Protein AF-0000000073145853 (afdb_homodimer)

Sequence (338 aa):
MASPAILKTVLFLRVFTLLALAASVVLMGLNNFTEDGIKTRFTDLIAYRYVFATGAVGFLYTLIQIPFAVYNVVKEKRWIRNGFLQEFDFYGDKVMAFLLASGVGVGFGVSFELKRLLGDDLSSKSKKFLDMGNISAGILLVGFVSMALLCIISSNRRSSSSPIKGFFNMASPAILKTVLFLRVFTLLALAASVVLMGLNNFTEDGIKTRFTDLIAYRYVFATGAVGFLYTLIQIPFAVYNVVKEKRWIRNGFLQEFDFYGDKVMAFLLASGVGVGFGVSFELKRLLGDDLSSKSKKFLDMGNISAGILLVGFVSMALLCIISSNRRSSSSPIKGFFN

Radius of gyration: 22.17 Å; Cα contacts (8 Å, |Δi|>4): 435; chains: 2; bounding box: 46×65×45 Å

pLDDT: mean 88.25, std 16.65, range [22.62, 98.88]

InterPro domains:
  IPR006702 Casparian strip membrane protein domain [PF04535] (8-145)

Secondary structure (DSSP, 8-state):
---HHHHHHHHHHHHHHHHHHHHHHHHHHT-EEEETTEEEEGGGSHHHHHHHHHHHHHHHHHHHHHHHHHHHHHHTT-----HHHHHHHHHHHHHHHHHHHHHHHHHHHHHHHHHHHHTTTS-HHHHHHHHHHHHHHHHHHHHHHHHHHHHHHHHHHHHHH-----TT-/---HHHHHHHHHHHHHHHHHHHHHHHHHHT-EEEETTEEEEGGGSHHHHHHHHHHHHHHHHHHHHHHHHHHHHHHTT-----HHHHHHHHHHHHHHHHHHHHHHHHHHHHHHHHHHHHTTTS-HHHHHHHHHHHHHHHHHHHHHHHHHHHHH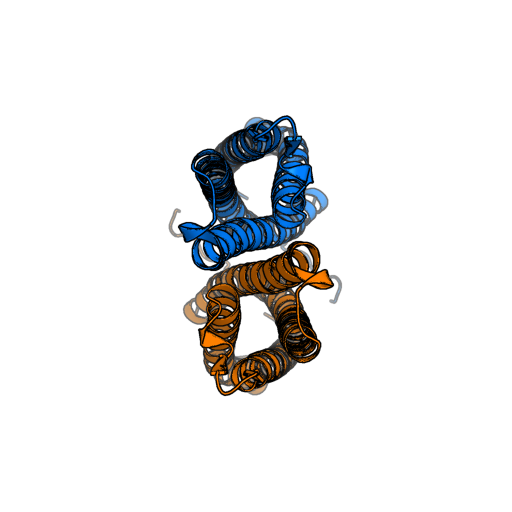HHHHHHHHH-----TT-

Foldseek 3Di:
DDDLVLLVVLLVLLVLLLVLLVVLLVLQQVQWDDDPNDIDHSVVDPLSVLLNVLSVVSNVLSVVCNVVSVVCNVVVPPPPLPVVNLVCLQVVLVVSLVSLVVSLCSQVVVLVVCCVVCVVVDDPSRNVSSVSSNVSSVSSVVSSVSSVVSNVSSVVVSVVRPPPPPPVD/DDDLVLLVVLLVLLVLLLVLLVVLLVLQQPQWDDDPNDIDHSVVDPLSVLLNVLSVVSNVLSVVCNVVSVVCSVVVPPPPLPVVNLVCLQVVLVVSLVSLVVSLCSLVVVLVVCCVVCVVVDDPSRNVSSVSSNVSSVSSVVSSVSSVVSNVSSVVVSVVRPPPPPPVD

Solvent-accessible surface area (backbone atoms only — not comparable to full-atom values): 16639 Å² total; per-residue (Å²): 116,79,50,72,66,54,37,49,48,50,38,53,40,42,54,50,26,33,51,29,15,46,52,17,31,52,50,39,72,67,37,56,50,72,56,99,90,44,75,46,47,37,78,77,35,67,34,48,42,43,30,37,48,34,28,48,51,46,27,53,54,39,59,65,45,44,64,56,34,50,47,44,50,73,49,56,83,59,63,66,77,54,62,61,59,49,50,45,43,38,51,48,32,45,53,45,25,35,45,30,28,14,22,30,24,13,23,45,30,35,40,53,44,49,46,69,78,37,45,89,77,46,51,71,63,56,50,51,48,39,48,50,43,38,52,20,24,50,34,33,41,52,20,24,53,40,33,45,51,49,30,53,51,33,36,52,48,48,26,58,62,56,74,66,74,53,84,85,104,117,80,52,72,66,52,38,47,49,52,38,51,40,42,53,50,24,32,51,29,15,47,50,17,30,51,50,39,72,67,39,55,48,74,55,97,90,44,76,45,46,37,77,78,35,66,35,47,42,43,29,37,48,32,28,48,52,46,27,54,52,38,59,66,44,44,62,55,35,50,48,43,49,73,52,54,86,58,64,65,78,54,62,62,60,48,49,46,44,38,53,47,32,47,53,46,25,35,45,30,28,14,20,29,25,13,23,45,28,35,39,53,42,50,45,68,77,38,43,89,78,47,50,72,63,57,49,50,48,38,49,51,43,39,53,20,23,51,34,33,42,53,18,25,55,39,31,45,51,48,30,52,50,32,38,52,50,47,26,59,63,58,78,66,77,52,85,85,104

Nearest PDB structures (foldseek):
  8d9p-assembly1_A  TM=4.014E-01  e=2.065E-01  synthetic construct
  7aal-assembly1_B  TM=3.496E-01  e=5.200E+00  Homo sapiens
  2pfd-assembly1_A  TM=2.907E-01  e=1.926E+00  Rattus norvegicus
  7aal-assembly1_B  TM=3.205E-01  e=3.643E+00  Homo sapiens
  7aan-assembly1_B  TM=3.880E-01  e=8.385E+00  Homo sapiens

Structure (mmCIF, N/CA/C/O backbone):
data_AF-0000000073145853-model_v1
#
loop_
_entity.id
_entity.type
_entity.pdbx_description
1 polymer 'CASP-like protein'
#
loop_
_atom_site.group_PDB
_atom_site.id
_atom_site.type_symbol
_atom_site.label_atom_id
_atom_site.label_alt_id
_atom_site.label_comp_id
_atom_site.label_asym_id
_atom_site.label_entity_id
_atom_site.label_seq_id
_atom_site.pdbx_PDB_ins_code
_atom_site.Cartn_x
_atom_site.Cartn_y
_atom_site.Cartn_z
_atom_site.occupancy
_atom_site.B_iso_or_equiv
_atom_site.auth_seq_id
_atom_site.auth_comp_id
_atom_site.auth_asym_id
_atom_site.auth_atom_id
_atom_site.pdbx_PDB_model_num
ATOM 1 N N . MET A 1 1 ? 8.117 26.656 12.711 1 53.97 1 MET A N 1
ATOM 2 C CA . MET A 1 1 ? 9.406 26.266 12.133 1 53.97 1 MET A CA 1
ATOM 3 C C . MET A 1 1 ? 9.828 24.891 12.633 1 53.97 1 MET A C 1
ATOM 5 O O . MET A 1 1 ? 9.531 24.516 13.766 1 53.97 1 MET A O 1
ATOM 9 N N . ALA A 1 2 ? 10.281 24 11.711 1 68.19 2 ALA A N 1
ATOM 10 C CA . ALA A 1 2 ? 10.695 22.672 12.156 1 68.19 2 ALA A CA 1
ATOM 11 C C . ALA A 1 2 ? 11.977 22.75 12.984 1 68.19 2 ALA A C 1
ATOM 13 O O . ALA A 1 2 ? 12.914 23.453 12.625 1 68.19 2 ALA A O 1
ATOM 14 N N . SER A 1 3 ? 12.086 22.156 14.117 1 81.75 3 SER A N 1
ATOM 15 C CA . SER A 1 3 ? 13.266 22.094 14.977 1 81.75 3 SER A CA 1
ATOM 16 C C . SER A 1 3 ? 14.445 21.453 14.266 1 81.75 3 SER A C 1
ATOM 18 O O . SER A 1 3 ? 14.258 20.641 13.359 1 81.75 3 SER A O 1
ATOM 20 N N . PRO A 1 4 ? 15.633 21.953 14.539 1 85.5 4 PRO A N 1
ATOM 21 C CA . PRO A 1 4 ? 16.828 21.344 13.945 1 85.5 4 PRO A CA 1
ATOM 22 C C . PRO A 1 4 ? 16.844 19.812 14.094 1 85.5 4 PRO A C 1
ATOM 24 O O . PRO A 1 4 ? 17.344 19.109 13.211 1 85.5 4 PRO A O 1
ATOM 27 N N . ALA A 1 5 ? 16.312 19.266 15.164 1 89.88 5 ALA A N 1
ATOM 28 C CA . ALA A 1 5 ? 16.266 17.828 15.391 1 89.88 5 ALA A CA 1
ATOM 29 C C . ALA A 1 5 ? 15.391 17.141 14.336 1 89.88 5 ALA A C 1
ATOM 31 O O . ALA A 1 5 ? 15.727 16.047 13.859 1 89.88 5 ALA A O 1
ATOM 32 N N . ILE A 1 6 ? 14.328 17.766 13.992 1 90.62 6 ILE A N 1
ATOM 33 C CA . ILE A 1 6 ? 13.422 17.188 13 1 90.62 6 ILE A CA 1
ATOM 34 C C . ILE A 1 6 ? 14.078 17.203 11.625 1 90.62 6 ILE A C 1
ATOM 36 O O . ILE A 1 6 ? 13.961 16.234 10.867 1 90.62 6 ILE A O 1
ATOM 40 N N . LEU A 1 7 ? 14.773 18.25 11.359 1 90.31 7 LEU A N 1
ATOM 41 C CA . LEU A 1 7 ? 15.453 18.344 10.078 1 90.31 7 LEU A CA 1
ATOM 42 C C . LEU A 1 7 ? 16.516 17.25 9.938 1 90.31 7 LEU A C 1
ATOM 44 O O . LEU A 1 7 ? 16.641 16.625 8.883 1 90.31 7 LEU A O 1
ATOM 48 N N . LYS A 1 8 ? 17.234 17.031 10.984 1 94.19 8 LYS A N 1
ATOM 49 C CA . LYS A 1 8 ? 18.25 15.969 10.969 1 94.19 8 LYS A CA 1
ATOM 50 C C . LYS A 1 8 ? 17.594 14.586 10.883 1 94.19 8 LYS A C 1
ATOM 52 O O . LYS A 1 8 ? 18.141 13.68 10.25 1 94.19 8 LYS A O 1
ATOM 57 N N . THR A 1 9 ? 16.484 14.453 11.602 1 95.62 9 THR A N 1
ATOM 58 C CA . THR A 1 9 ? 15.742 13.203 11.539 1 95.62 9 THR A CA 1
ATOM 59 C C . THR A 1 9 ? 15.266 12.922 10.117 1 95.62 9 THR A C 1
ATOM 61 O O . THR A 1 9 ? 15.352 11.789 9.641 1 95.62 9 THR A O 1
ATOM 64 N N . VAL A 1 10 ? 14.758 13.898 9.477 1 95.12 10 VAL A N 1
ATOM 65 C CA . VAL A 1 10 ? 14.281 13.758 8.102 1 95.12 10 VAL A CA 1
ATOM 66 C C . VAL A 1 10 ? 15.438 13.32 7.203 1 95.12 10 VAL A C 1
ATOM 68 O O . VAL A 1 10 ? 15.289 12.391 6.406 1 95.12 10 VAL A O 1
ATOM 71 N N . LEU A 1 11 ? 16.562 13.977 7.371 1 95.81 11 LEU A N 1
ATOM 72 C CA . LEU A 1 11 ? 17.719 13.617 6.559 1 95.81 11 LEU A CA 1
ATOM 73 C C . LEU A 1 11 ? 18.141 12.18 6.832 1 95.81 11 LEU A C 1
ATOM 75 O O . LEU A 1 11 ? 18.422 11.43 5.895 1 95.81 11 LEU A O 1
ATOM 79 N N . PHE A 1 12 ? 18.219 11.82 8.062 1 97.56 12 PHE A N 1
ATOM 80 C CA . PHE A 1 12 ? 18.578 10.461 8.438 1 97.56 12 PHE A CA 1
ATOM 81 C C . PHE A 1 12 ? 17.625 9.453 7.797 1 97.56 12 PHE A C 1
ATOM 83 O O . PHE A 1 12 ? 18.062 8.461 7.223 1 97.56 12 PHE A O 1
ATOM 90 N N . LEU A 1 13 ? 16.359 9.688 7.848 1 98.19 13 LEU A N 1
ATOM 91 C CA . LEU A 1 13 ? 15.344 8.773 7.309 1 98.19 13 LEU A CA 1
ATOM 92 C C . LEU A 1 13 ? 15.43 8.711 5.789 1 98.19 13 LEU A C 1
ATOM 94 O O . LEU A 1 13 ? 15.211 7.652 5.195 1 98.19 13 LEU A O 1
ATOM 98 N N . ARG A 1 14 ? 15.727 9.766 5.176 1 97.88 14 ARG A N 1
ATOM 99 C CA . ARG A 1 14 ? 15.852 9.773 3.723 1 97.88 14 ARG A CA 1
ATOM 100 C C . ARG A 1 14 ? 17.031 8.922 3.275 1 97.88 14 ARG A C 1
ATOM 102 O O . ARG A 1 14 ? 16.922 8.133 2.332 1 97.88 14 ARG A O 1
ATOM 109 N N . VAL A 1 15 ? 18.141 9.062 3.932 1 98.31 15 VAL A N 1
ATOM 110 C CA . VAL A 1 15 ? 19.312 8.273 3.594 1 98.31 15 VAL A CA 1
ATOM 111 C C . VAL A 1 15 ? 19.047 6.797 3.867 1 98.31 15 VAL A C 1
ATOM 113 O O . VAL A 1 15 ? 19.391 5.934 3.053 1 98.31 15 VAL A O 1
ATOM 116 N N . PHE A 1 16 ? 18.438 6.57 4.992 1 98.62 16 PHE A N 1
ATOM 117 C CA . PHE A 1 16 ? 18.078 5.203 5.355 1 98.62 16 PHE A CA 1
ATOM 118 C C . PHE A 1 16 ? 17.156 4.594 4.312 1 98.62 16 PHE A C 1
ATOM 120 O O . PHE A 1 16 ? 17.344 3.451 3.893 1 98.62 16 PHE A O 1
ATOM 127 N N . THR A 1 17 ? 16.094 5.328 3.92 1 98.75 17 THR A N 1
ATOM 128 C CA . THR A 1 17 ? 15.164 4.871 2.9 1 98.75 17 THR A CA 1
ATOM 129 C C . THR A 1 17 ? 15.891 4.586 1.59 1 98.75 17 THR A C 1
ATOM 131 O O . THR A 1 17 ? 15.641 3.562 0.947 1 98.75 17 THR A O 1
ATOM 134 N N . LEU A 1 18 ? 16.766 5.438 1.211 1 98.69 18 LEU A N 1
ATOM 135 C CA . LEU A 1 18 ? 17.516 5.285 -0.033 1 98.69 18 LEU A CA 1
ATOM 136 C C . LEU A 1 18 ? 18.312 3.98 -0.034 1 98.69 18 LEU A C 1
ATOM 138 O O . LEU A 1 18 ? 18.297 3.24 -1.02 1 98.69 18 LEU A O 1
ATOM 142 N N . LEU A 1 19 ? 18.953 3.703 1.041 1 98.81 19 LEU A N 1
ATOM 143 C CA . LEU A 1 19 ? 19.781 2.514 1.143 1 98.81 19 LEU A CA 1
ATOM 144 C C . LEU A 1 19 ? 18.938 1.248 1.137 1 98.81 19 LEU A C 1
ATOM 146 O O . LEU A 1 19 ? 19.281 0.26 0.489 1 98.81 19 LEU A O 1
ATOM 150 N N . ALA A 1 20 ? 17.859 1.271 1.871 1 98.88 20 ALA A N 1
ATOM 151 C CA . ALA A 1 20 ? 16.969 0.114 1.91 1 98.88 20 ALA A CA 1
ATOM 152 C C . ALA A 1 20 ? 16.391 -0.179 0.528 1 98.88 20 ALA A C 1
ATOM 154 O O . ALA A 1 20 ? 16.375 -1.331 0.088 1 98.88 20 ALA A O 1
ATOM 155 N N . LEU A 1 21 ? 15.93 0.901 -0.165 1 98.88 21 LEU A N 1
ATOM 156 C CA . LEU A 1 21 ? 15.328 0.703 -1.479 1 98.88 21 LEU A CA 1
ATOM 157 C C . LEU A 1 21 ? 16.375 0.266 -2.496 1 98.88 21 LEU A C 1
ATOM 159 O O . LEU A 1 21 ? 16.094 -0.57 -3.359 1 98.88 21 LEU A O 1
ATOM 163 N N . ALA A 1 22 ? 17.625 0.761 -2.393 1 98.75 22 ALA A N 1
ATOM 164 C CA . ALA A 1 22 ? 18.719 0.305 -3.258 1 98.75 22 ALA A CA 1
ATOM 165 C C . ALA A 1 22 ? 19 -1.178 -3.043 1 98.75 22 ALA A C 1
ATOM 167 O O . ALA A 1 22 ? 19.125 -1.938 -4.004 1 98.75 22 ALA A O 1
ATOM 168 N N . ALA A 1 23 ? 19.062 -1.534 -1.809 1 98.81 23 ALA A N 1
ATOM 169 C CA . ALA A 1 23 ? 19.328 -2.934 -1.482 1 98.81 23 ALA A CA 1
ATOM 170 C C . ALA A 1 23 ? 18.234 -3.844 -2.031 1 98.81 23 ALA A C 1
ATOM 172 O O . ALA A 1 23 ? 18.531 -4.902 -2.59 1 98.81 23 ALA A O 1
ATOM 173 N N . SER A 1 24 ? 16.984 -3.432 -1.88 1 98.88 24 SER A N 1
ATOM 174 C CA . SER A 1 24 ? 15.867 -4.23 -2.379 1 98.88 24 SER A CA 1
ATOM 175 C C . SER A 1 24 ? 15.93 -4.375 -3.895 1 98.88 24 SER A C 1
ATOM 177 O O . SER A 1 24 ? 15.781 -5.48 -4.422 1 98.88 24 SER A O 1
ATOM 179 N N . VAL A 1 25 ? 16.188 -3.248 -4.602 1 98.75 25 VAL A N 1
ATOM 180 C CA . VAL A 1 25 ? 16.203 -3.23 -6.059 1 98.75 25 VAL A CA 1
ATOM 181 C C . VAL A 1 25 ? 17.375 -4.062 -6.566 1 98.75 25 VAL A C 1
ATOM 183 O O . VAL A 1 25 ? 17.234 -4.844 -7.508 1 98.75 25 VAL A O 1
ATOM 186 N N . VAL A 1 26 ? 18.516 -3.928 -5.934 1 98.56 26 VAL A N 1
ATOM 187 C CA . VAL A 1 26 ? 19.703 -4.668 -6.348 1 98.56 26 VAL A CA 1
ATOM 188 C C . VAL A 1 26 ? 19.469 -6.164 -6.133 1 98.56 26 VAL A C 1
ATOM 190 O O . VAL A 1 26 ? 19.75 -6.973 -7.02 1 98.56 26 VAL A O 1
ATOM 193 N N . LEU A 1 27 ? 18.953 -6.484 -4.977 1 98.38 27 LEU A N 1
ATOM 194 C CA . LEU A 1 27 ? 18.703 -7.891 -4.672 1 98.38 27 LEU A CA 1
ATOM 195 C C . LEU A 1 27 ? 17.703 -8.5 -5.652 1 98.38 27 LEU A C 1
ATOM 197 O O . LEU A 1 27 ? 17.906 -9.609 -6.141 1 98.38 27 LEU A O 1
ATOM 201 N N . MET A 1 28 ? 16.641 -7.793 -5.973 1 98.25 28 MET A N 1
ATOM 202 C CA . MET A 1 28 ? 15.648 -8.273 -6.934 1 98.25 28 MET A CA 1
ATOM 203 C C . MET A 1 28 ? 16.266 -8.391 -8.328 1 98.25 28 MET A C 1
ATOM 205 O O . MET A 1 28 ? 16.016 -9.367 -9.039 1 98.25 28 MET A O 1
ATOM 209 N N . GLY A 1 29 ? 17.062 -7.48 -8.695 1 97.5 29 GLY A N 1
ATOM 210 C CA . GLY A 1 29 ? 17.672 -7.457 -10.016 1 97.5 29 GLY A CA 1
ATOM 211 C C . GLY A 1 29 ? 18.656 -8.578 -10.242 1 97.5 29 GLY A C 1
ATOM 212 O O . GLY A 1 29 ? 18.875 -9.008 -11.375 1 97.5 29 GLY A O 1
ATOM 213 N N . LEU A 1 30 ? 19.234 -9.047 -9.148 1 96.94 30 LEU A N 1
ATOM 214 C CA . LEU A 1 30 ? 20.219 -10.117 -9.242 1 96.94 30 LEU A CA 1
ATOM 215 C C . LEU A 1 30 ? 19.562 -11.477 -9.047 1 96.94 30 LEU A C 1
ATOM 217 O O . LEU A 1 30 ? 20.234 -12.508 -9.156 1 96.94 30 LEU A O 1
ATOM 221 N N . ASN A 1 31 ? 18.297 -11.453 -8.758 1 96.5 31 ASN A N 1
ATOM 222 C CA . ASN A 1 31 ? 17.562 -12.688 -8.484 1 96.5 31 ASN A CA 1
ATOM 223 C C . ASN A 1 31 ? 17.328 -13.492 -9.758 1 96.5 31 ASN A C 1
ATOM 225 O O . ASN A 1 31 ? 16.578 -13.055 -10.641 1 96.5 31 ASN A O 1
ATOM 229 N N . ASN A 1 32 ? 17.953 -14.539 -9.93 1 94.88 32 ASN A N 1
ATOM 230 C CA . ASN A 1 32 ? 17.812 -15.445 -11.062 1 94.88 32 ASN A CA 1
ATOM 231 C C . ASN A 1 32 ? 18.234 -16.875 -10.703 1 94.88 32 ASN A C 1
ATOM 233 O O . ASN A 1 32 ? 18.844 -17.094 -9.648 1 94.88 32 ASN A O 1
ATOM 237 N N . PHE A 1 33 ? 17.797 -17.734 -11.484 1 93 33 PHE A N 1
ATOM 238 C CA . PHE A 1 33 ? 18.266 -19.109 -11.375 1 93 33 PHE A CA 1
ATOM 239 C C . PHE A 1 33 ? 18.219 -19.812 -12.727 1 93 33 PHE A C 1
ATOM 241 O O . PHE A 1 33 ? 17.516 -19.359 -13.641 1 93 33 PHE A O 1
ATOM 248 N N . THR A 1 34 ? 19.047 -20.781 -12.938 1 93.12 34 THR A N 1
ATOM 249 C CA . THR A 1 34 ? 19.078 -21.594 -14.148 1 93.12 34 THR A CA 1
ATOM 250 C C . THR A 1 34 ? 18.797 -23.047 -13.82 1 93.12 34 THR A C 1
ATOM 252 O O . THR A 1 34 ? 19.406 -23.609 -12.906 1 93.12 34 THR A O 1
ATOM 255 N N . GLU A 1 35 ? 17.75 -23.562 -14.5 1 89.69 35 GLU A N 1
ATOM 256 C CA . GLU A 1 35 ? 17.422 -24.969 -14.336 1 89.69 35 GLU A CA 1
ATOM 257 C C . GLU A 1 35 ? 17.172 -25.641 -15.688 1 89.69 35 GLU A C 1
ATOM 259 O O . GLU A 1 35 ? 16.375 -25.156 -16.5 1 89.69 35 GLU A O 1
ATOM 264 N N . ASP A 1 36 ? 17.844 -26.828 -15.922 1 91.56 36 ASP A N 1
ATOM 265 C CA . ASP A 1 36 ? 17.734 -27.609 -17.141 1 91.56 36 ASP A CA 1
ATOM 266 C C . ASP A 1 36 ? 17.969 -26.75 -18.375 1 91.56 36 ASP A C 1
ATOM 268 O O . ASP A 1 36 ? 17.234 -26.828 -19.359 1 91.56 36 ASP A O 1
ATOM 272 N N . GLY A 1 37 ? 18.938 -25.734 -18.297 1 91.38 37 GLY A N 1
ATOM 273 C CA . GLY A 1 37 ? 19.344 -24.906 -19.422 1 91.38 37 GLY A CA 1
ATOM 274 C C . GLY A 1 37 ? 18.453 -23.688 -19.609 1 91.38 37 GLY A C 1
ATOM 275 O O . GLY A 1 37 ? 18.703 -22.875 -20.5 1 91.38 37 GLY A O 1
ATOM 276 N N . ILE A 1 38 ? 17.344 -23.625 -18.922 1 91.88 38 ILE A N 1
ATOM 277 C CA . ILE A 1 38 ? 16.438 -22.484 -19.016 1 91.88 38 ILE A CA 1
ATOM 278 C C . ILE A 1 38 ? 16.719 -21.484 -17.891 1 91.88 38 ILE A C 1
ATOM 280 O O . ILE A 1 38 ? 16.734 -21.859 -16.719 1 91.88 38 ILE A O 1
ATOM 284 N N . LYS A 1 39 ? 16.984 -20.359 -18.312 1 93.12 39 LYS A N 1
ATOM 285 C CA . LYS A 1 39 ? 17.266 -19.297 -17.344 1 93.12 39 LYS A CA 1
ATOM 286 C C . LYS A 1 39 ? 15.992 -18.547 -16.969 1 93.12 39 LYS A C 1
ATOM 288 O O . LYS A 1 39 ? 15.25 -18.094 -17.844 1 93.12 39 LYS A O 1
ATOM 293 N N . THR A 1 40 ? 15.742 -18.469 -15.695 1 93.62 40 THR A N 1
ATOM 294 C CA . THR A 1 40 ? 14.633 -17.703 -15.148 1 93.62 40 THR A CA 1
ATOM 295 C C . THR A 1 40 ? 15.141 -16.5 -14.359 1 93.62 40 THR A C 1
ATOM 297 O O . THR A 1 40 ? 16.031 -16.625 -13.523 1 93.62 40 THR A O 1
ATOM 300 N N . ARG A 1 41 ? 14.609 -15.328 -14.625 1 95.5 41 ARG A N 1
ATOM 301 C CA . ARG A 1 41 ? 14.969 -14.086 -13.953 1 95.5 41 ARG A CA 1
ATOM 302 C C . ARG A 1 41 ? 13.75 -13.453 -13.289 1 95.5 41 ARG A C 1
ATOM 304 O O . ARG A 1 41 ? 12.617 -13.883 -13.516 1 95.5 41 ARG A O 1
ATOM 311 N N . PHE A 1 42 ? 14.078 -12.438 -12.492 1 95.62 42 PHE A N 1
ATOM 312 C CA . PHE A 1 42 ? 12.992 -11.742 -11.812 1 95.62 42 PHE A CA 1
ATOM 313 C C . PHE A 1 42 ? 12 -11.164 -12.82 1 95.62 42 PHE A C 1
ATOM 315 O O . PHE A 1 42 ? 10.812 -11.031 -12.523 1 95.62 42 PHE A O 1
ATOM 322 N N . THR A 1 43 ? 12.43 -10.844 -14.039 1 95 43 THR A N 1
ATOM 323 C CA . THR A 1 43 ? 11.586 -10.227 -15.055 1 95 43 THR A CA 1
ATOM 324 C C . THR A 1 43 ? 10.547 -11.227 -15.57 1 95 43 THR A C 1
ATOM 326 O O . THR A 1 43 ? 9.594 -10.836 -16.25 1 95 43 THR A O 1
ATOM 329 N N . ASP A 1 44 ? 10.719 -12.43 -15.289 1 94.81 44 ASP A N 1
ATOM 330 C CA . ASP A 1 44 ? 9.781 -13.453 -15.758 1 94.81 44 ASP A CA 1
ATOM 331 C C . ASP A 1 44 ? 8.523 -13.484 -14.891 1 94.81 44 ASP A C 1
ATOM 333 O O . ASP A 1 44 ? 7.523 -14.102 -15.258 1 94.81 44 ASP A O 1
ATOM 337 N N . LEU A 1 45 ? 8.578 -12.828 -13.742 1 94.75 45 LEU A N 1
ATOM 338 C CA . LEU A 1 45 ? 7.398 -12.664 -12.906 1 94.75 45 LEU A CA 1
ATOM 339 C C . LEU A 1 45 ? 6.926 -11.219 -12.906 1 94.75 45 LEU A C 1
ATOM 341 O O . LEU A 1 45 ? 7.672 -10.312 -12.523 1 94.75 45 LEU A O 1
ATOM 345 N N . ILE A 1 46 ? 5.758 -10.992 -13.312 1 94.81 46 ILE A N 1
ATOM 346 C CA . ILE A 1 46 ? 5.184 -9.656 -13.352 1 94.81 46 ILE A CA 1
ATOM 347 C C . ILE A 1 46 ? 5.23 -9.031 -11.953 1 94.81 46 ILE A C 1
ATOM 349 O O . ILE A 1 46 ? 5.5 -7.84 -11.805 1 94.81 46 ILE A O 1
ATOM 353 N N . ALA A 1 47 ? 4.945 -9.828 -10.953 1 95 47 ALA A N 1
ATOM 354 C CA . ALA A 1 47 ? 4.945 -9.375 -9.562 1 95 47 ALA A CA 1
ATOM 355 C C . ALA A 1 47 ? 6.312 -8.82 -9.172 1 95 47 ALA A C 1
ATOM 357 O O . ALA A 1 47 ? 6.398 -7.75 -8.562 1 95 47 ALA A O 1
ATOM 358 N N . TYR A 1 48 ? 7.359 -9.516 -9.57 1 97.44 48 TYR A N 1
ATOM 359 C CA . TYR A 1 48 ? 8.695 -9.086 -9.188 1 97.44 48 TYR A CA 1
ATOM 360 C C . TYR A 1 48 ? 9.141 -7.871 -9.992 1 97.44 48 TYR A C 1
ATOM 362 O O . TYR A 1 48 ? 9.875 -7.02 -9.484 1 97.44 48 TYR A O 1
ATOM 370 N N . ARG A 1 49 ? 8.688 -7.766 -11.227 1 97.94 49 ARG A N 1
ATOM 371 C CA . ARG A 1 49 ? 8.906 -6.539 -11.977 1 97.94 49 ARG A CA 1
ATOM 372 C C . ARG A 1 49 ? 8.273 -5.344 -11.273 1 97.94 49 ARG A C 1
ATOM 374 O O . ARG A 1 49 ? 8.844 -4.25 -11.258 1 97.94 49 ARG A O 1
ATOM 381 N N . TYR A 1 50 ? 7.129 -5.586 -10.734 1 98 50 TYR A N 1
ATOM 382 C CA . TYR A 1 50 ? 6.422 -4.523 -10.031 1 98 50 TYR A CA 1
ATOM 383 C C . TYR A 1 50 ? 7.156 -4.133 -8.75 1 98 50 TYR A C 1
ATOM 385 O O . TYR A 1 50 ? 7.305 -2.949 -8.453 1 98 50 TYR A O 1
ATOM 393 N N . VAL A 1 51 ? 7.547 -5.117 -7.992 1 98.19 51 VAL A N 1
ATOM 394 C CA . VAL A 1 51 ? 8.32 -4.855 -6.781 1 98.19 51 VAL A CA 1
ATOM 395 C C . VAL A 1 51 ? 9.578 -4.062 -7.133 1 98.19 51 VAL A C 1
ATOM 397 O O . VAL A 1 51 ? 9.883 -3.061 -6.48 1 98.19 51 VAL A O 1
ATOM 400 N N . PHE A 1 52 ? 10.305 -4.477 -8.188 1 98.5 52 PHE A N 1
ATOM 401 C CA . PHE A 1 52 ? 11.5 -3.787 -8.664 1 98.5 52 PHE A CA 1
ATOM 402 C C . PHE A 1 52 ? 11.172 -2.35 -9.055 1 98.5 52 PHE A C 1
ATOM 404 O O . PHE A 1 52 ? 11.867 -1.418 -8.641 1 98.5 52 PHE A O 1
ATOM 411 N N . ALA A 1 53 ? 10.094 -2.182 -9.789 1 98.62 53 ALA A N 1
ATOM 412 C CA . ALA A 1 53 ? 9.711 -0.861 -10.281 1 98.62 53 ALA A CA 1
ATOM 413 C C . ALA A 1 53 ? 9.344 0.07 -9.133 1 98.62 53 ALA A C 1
ATOM 415 O O . ALA A 1 53 ? 9.742 1.235 -9.117 1 98.62 53 ALA A O 1
ATOM 416 N N . THR A 1 54 ? 8.523 -0.409 -8.18 1 98.56 54 THR A N 1
ATOM 417 C CA . THR A 1 54 ? 8.133 0.434 -7.051 1 98.56 54 THR A CA 1
ATOM 418 C C . THR A 1 54 ? 9.359 0.837 -6.23 1 98.56 54 THR A C 1
ATOM 420 O O . THR A 1 54 ? 9.477 1.989 -5.809 1 98.56 54 THR A O 1
ATOM 423 N N . GLY A 1 55 ? 10.289 -0.133 -6.031 1 98.75 55 GLY A N 1
ATOM 424 C CA . GLY A 1 55 ? 11.531 0.196 -5.348 1 98.75 55 GLY A CA 1
ATOM 425 C C . GLY A 1 55 ? 12.367 1.226 -6.086 1 98.75 55 GLY A C 1
ATOM 426 O O . GLY A 1 55 ? 12.891 2.158 -5.477 1 98.75 55 GLY A O 1
ATOM 427 N N . ALA A 1 56 ? 12.438 1.075 -7.398 1 98.69 56 ALA A N 1
ATOM 428 C CA . ALA A 1 56 ? 13.234 1.972 -8.227 1 98.69 56 ALA A CA 1
ATOM 429 C C . ALA A 1 56 ? 12.656 3.383 -8.227 1 98.69 56 ALA A C 1
ATOM 431 O O . ALA A 1 56 ? 13.391 4.363 -8.125 1 98.69 56 ALA A O 1
ATOM 432 N N . VAL A 1 57 ? 11.383 3.48 -8.336 1 98.69 57 VAL A N 1
ATOM 433 C CA . VAL A 1 57 ? 10.727 4.785 -8.328 1 98.69 57 VAL A CA 1
ATOM 434 C C . VAL A 1 57 ? 10.914 5.449 -6.969 1 98.69 57 VAL A C 1
ATOM 436 O O . VAL A 1 57 ? 11.219 6.641 -6.891 1 98.69 57 VAL A O 1
ATOM 439 N N . GLY A 1 58 ? 10.695 4.652 -5.887 1 98.5 58 GLY A N 1
ATOM 440 C CA . GLY A 1 58 ? 10.953 5.191 -4.559 1 98.5 58 GLY A CA 1
ATOM 441 C C . GLY A 1 58 ? 12.383 5.648 -4.371 1 98.5 58 GLY A C 1
ATOM 442 O O . GLY A 1 58 ? 12.633 6.684 -3.752 1 98.5 58 GLY A O 1
ATOM 443 N N . PHE A 1 59 ? 13.289 4.859 -4.902 1 98.62 59 PHE A N 1
ATOM 444 C CA . PHE A 1 59 ? 14.703 5.184 -4.828 1 98.62 59 PHE A CA 1
ATOM 445 C C . PHE A 1 59 ? 15 6.504 -5.527 1 98.62 59 PHE A C 1
ATOM 447 O O . PHE A 1 59 ? 15.656 7.383 -4.965 1 98.62 59 PHE A O 1
ATOM 454 N N . LEU A 1 60 ? 14.523 6.668 -6.734 1 98.38 60 LEU A N 1
ATOM 455 C CA . LEU A 1 60 ? 14.758 7.887 -7.504 1 98.38 60 LEU A CA 1
ATOM 456 C C . LEU A 1 60 ? 14.141 9.094 -6.812 1 98.38 60 LEU A C 1
ATOM 458 O O . LEU A 1 60 ? 14.758 10.156 -6.738 1 98.38 60 LEU A O 1
ATOM 462 N N . TYR A 1 61 ? 12.945 8.953 -6.293 1 98.12 61 TYR A N 1
ATOM 463 C CA . TYR A 1 61 ? 12.281 10.023 -5.562 1 98.12 61 TYR A CA 1
ATOM 464 C C . TYR A 1 61 ? 13.109 10.469 -4.363 1 98.12 61 TYR A C 1
ATOM 466 O O . TYR A 1 61 ? 13.312 11.664 -4.145 1 98.12 61 TYR A O 1
ATOM 474 N N . THR A 1 62 ? 13.555 9.5 -3.631 1 97.75 62 THR A N 1
ATOM 475 C CA . THR A 1 62 ? 14.312 9.797 -2.42 1 97.75 62 THR A CA 1
ATOM 476 C C . THR A 1 62 ? 15.656 10.422 -2.764 1 97.75 62 THR A C 1
ATOM 478 O O . THR A 1 62 ? 16.141 11.312 -2.051 1 97.75 62 THR A O 1
ATOM 481 N N . LEU A 1 63 ? 16.219 9.969 -3.826 1 97.12 63 LEU A N 1
ATOM 482 C CA . LEU A 1 63 ? 17.484 10.531 -4.285 1 97.12 63 LEU A CA 1
ATOM 483 C C . LEU A 1 63 ? 17.344 12.016 -4.598 1 97.12 63 LEU A C 1
ATOM 485 O O . LEU A 1 63 ? 18.219 12.812 -4.254 1 97.12 63 LEU A O 1
ATOM 489 N N . ILE A 1 64 ? 16.234 12.391 -5.18 1 95.81 64 ILE A N 1
ATOM 490 C CA . ILE A 1 64 ? 15.961 13.781 -5.543 1 95.81 64 ILE A CA 1
ATOM 491 C C . ILE A 1 64 ? 15.664 14.594 -4.289 1 95.81 64 ILE A C 1
ATOM 493 O O . ILE A 1 64 ? 16.016 15.773 -4.211 1 95.81 64 ILE A O 1
ATOM 497 N N . GLN A 1 65 ? 15.18 13.961 -3.281 1 94 65 GLN A N 1
ATOM 498 C CA . GLN A 1 65 ? 14.766 14.656 -2.07 1 94 65 GLN A CA 1
ATOM 499 C C . GLN A 1 65 ? 15.953 14.922 -1.151 1 94 65 GLN A C 1
ATOM 501 O O . GLN A 1 65 ? 15.938 15.867 -0.356 1 94 65 GLN A O 1
ATOM 506 N N . ILE A 1 66 ? 17.031 14.25 -1.234 1 95 66 ILE A N 1
ATOM 507 C CA . ILE A 1 66 ? 18.141 14.297 -0.284 1 95 66 ILE A CA 1
ATOM 508 C C . ILE A 1 66 ? 18.828 15.656 -0.362 1 95 66 ILE A C 1
ATOM 510 O O . ILE A 1 66 ? 19.062 16.297 0.664 1 95 66 ILE A O 1
ATOM 514 N N . PRO A 1 67 ? 19.141 16.266 -1.588 1 92.69 67 PRO A N 1
ATOM 515 C CA . PRO A 1 67 ? 19.75 17.594 -1.609 1 92.69 67 PRO A CA 1
ATOM 516 C C . PRO A 1 67 ? 18.906 18.641 -0.906 1 92.69 67 PRO A C 1
ATOM 518 O O . PRO A 1 67 ? 19.438 19.562 -0.27 1 92.69 67 PRO A O 1
ATOM 521 N N . PHE A 1 68 ? 17.672 18.469 -1.062 1 88.69 68 PHE A N 1
ATOM 522 C CA . PHE A 1 68 ? 16.781 19.406 -0.388 1 88.69 68 PHE A CA 1
ATOM 523 C C . PHE A 1 68 ? 16.844 19.219 1.123 1 88.69 68 PHE A C 1
ATOM 525 O O . PHE A 1 68 ? 16.828 20.203 1.875 1 88.69 68 PHE A O 1
ATOM 532 N N . ALA A 1 69 ? 16.859 17.984 1.576 1 89.44 69 ALA A N 1
ATOM 533 C CA . ALA A 1 69 ? 16.953 17.719 3.01 1 89.44 69 ALA A CA 1
ATOM 534 C C . ALA A 1 69 ? 18.266 18.234 3.586 1 89.44 69 ALA A C 1
ATOM 536 O O . ALA A 1 69 ? 18.297 18.797 4.688 1 89.44 69 ALA A O 1
ATOM 537 N N . VAL A 1 70 ? 19.328 18.047 2.838 1 90.94 70 VAL A N 1
ATOM 538 C CA . VAL A 1 70 ? 20.625 18.562 3.266 1 90.94 70 VAL A CA 1
ATOM 539 C C . VAL A 1 70 ? 20.594 20.078 3.355 1 90.94 70 VAL A C 1
ATOM 541 O O . VAL A 1 70 ? 21.062 20.656 4.336 1 90.94 70 VAL A O 1
ATOM 544 N N . TYR A 1 71 ? 20.031 20.625 2.32 1 86.75 71 TYR A N 1
ATOM 545 C CA . TYR A 1 71 ? 19.906 22.078 2.279 1 86.75 71 TYR A CA 1
ATOM 546 C C . TYR A 1 71 ? 19.156 22.594 3.502 1 86.75 71 TYR A C 1
ATOM 548 O O . TYR A 1 71 ? 19.562 23.594 4.109 1 86.75 71 TYR A O 1
ATOM 556 N N . ASN A 1 72 ? 18.125 21.938 3.871 1 84.19 72 ASN A N 1
ATOM 557 C CA . ASN A 1 72 ? 17.312 22.344 5.016 1 84.19 72 ASN A CA 1
ATOM 558 C C . ASN A 1 72 ? 18.094 22.234 6.32 1 84.19 72 ASN A C 1
ATOM 560 O O . ASN A 1 72 ? 17.938 23.062 7.219 1 84.19 72 ASN A O 1
ATOM 564 N N . VAL A 1 73 ? 18.859 21.25 6.48 1 85.69 73 VAL A N 1
ATOM 565 C CA . VAL A 1 73 ? 19.641 21.047 7.695 1 85.69 73 VAL A CA 1
ATOM 566 C C . VAL A 1 73 ? 20.75 22.109 7.773 1 85.69 73 VAL A C 1
ATOM 568 O O . VAL A 1 73 ? 21.016 22.656 8.844 1 85.69 73 VAL A O 1
ATOM 571 N N . VAL A 1 74 ? 21.391 22.406 6.66 1 86.5 74 VAL A N 1
ATOM 572 C CA . VAL A 1 74 ? 22.516 23.328 6.625 1 86.5 74 VAL A CA 1
ATOM 573 C C . VAL A 1 74 ? 22.016 24.766 6.812 1 86.5 74 VAL A C 1
ATOM 575 O O . VAL A 1 74 ? 22.625 25.547 7.555 1 86.5 74 VAL A O 1
ATOM 578 N N . LYS A 1 75 ? 20.922 25.094 6.066 1 77.88 75 LYS A N 1
ATOM 579 C CA . LYS A 1 75 ? 20.469 26.484 6.109 1 77.88 75 LYS A CA 1
ATOM 580 C C . LYS A 1 75 ? 19.531 26.719 7.293 1 77.88 75 LYS A C 1
ATOM 582 O O . LYS A 1 75 ? 19.203 27.859 7.613 1 77.88 75 LYS A O 1
ATOM 587 N N . GLU A 1 76 ? 19.344 25.766 8.125 1 65.69 76 GLU A N 1
ATOM 588 C CA . GLU A 1 76 ? 18.453 25.797 9.281 1 65.69 76 GLU A CA 1
ATOM 589 C C . GLU A 1 76 ? 17.312 26.781 9.078 1 65.69 76 GLU A C 1
ATOM 591 O O . GLU A 1 76 ? 16.141 26.406 9.172 1 65.69 76 GLU A O 1
ATOM 596 N N . LYS A 1 77 ? 17.688 28.203 9.508 1 55.06 77 LYS A N 1
ATOM 597 C CA . LYS A 1 77 ? 16.766 29.328 9.664 1 55.06 77 LYS A CA 1
ATOM 598 C C . LYS A 1 77 ? 16.188 29.766 8.312 1 55.06 77 LYS A C 1
ATOM 600 O O . LYS A 1 77 ? 15.172 30.453 8.258 1 55.06 77 LYS A O 1
ATOM 605 N N . ARG A 1 78 ? 16.859 29.594 7.305 1 46.91 78 ARG A N 1
ATOM 606 C CA . ARG A 1 78 ? 16.469 30.203 6.039 1 46.91 78 ARG A CA 1
ATOM 607 C C . ARG A 1 78 ? 15.477 29.312 5.289 1 46.91 78 ARG A C 1
ATOM 609 O O . ARG A 1 78 ? 15.211 29.531 4.105 1 46.91 78 ARG A O 1
ATOM 616 N N . TRP A 1 79 ? 15.016 28.344 5.926 1 49.78 79 TRP A N 1
ATOM 617 C CA . TRP A 1 79 ? 14.008 27.578 5.211 1 49.78 79 TRP A CA 1
ATOM 618 C C . TRP A 1 79 ? 13 28.5 4.52 1 49.78 79 TRP A C 1
ATOM 620 O O . TRP A 1 79 ? 12.227 29.188 5.18 1 49.78 79 TRP A O 1
ATOM 630 N N . ILE A 1 80 ? 13.547 29.125 3.492 1 46.56 80 ILE A N 1
ATOM 631 C CA . ILE A 1 80 ? 12.602 29.797 2.607 1 46.56 80 ILE A CA 1
ATOM 632 C C . ILE A 1 80 ? 11.281 29.031 2.598 1 46.56 80 ILE A C 1
ATOM 634 O O . ILE A 1 80 ? 11.258 27.828 2.346 1 46.56 80 ILE A O 1
ATOM 638 N N . ARG A 1 81 ? 10.336 29.438 3.334 1 48.84 81 ARG A N 1
ATOM 639 C CA . ARG A 1 81 ? 8.906 29.188 3.211 1 48.84 81 ARG A CA 1
ATOM 640 C C . ARG A 1 81 ? 8.555 28.688 1.812 1 48.84 81 ARG A C 1
ATOM 642 O O . ARG A 1 81 ? 7.566 29.141 1.222 1 48.84 81 ARG A O 1
ATOM 649 N N . ASN A 1 82 ? 9.609 28.234 0.985 1 52.97 82 ASN A N 1
ATOM 650 C CA . ASN A 1 82 ? 9.023 27.969 -0.326 1 52.97 82 ASN A CA 1
ATOM 651 C C . ASN A 1 82 ? 7.992 26.844 -0.264 1 52.97 82 ASN A C 1
ATOM 653 O O . ASN A 1 82 ? 8.328 25.703 0.025 1 52.97 82 ASN A O 1
ATOM 657 N N . GLY A 1 83 ? 6.832 27.281 0.068 1 63.03 83 GLY A N 1
ATOM 658 C CA . GLY A 1 83 ? 5.586 26.531 0.127 1 63.03 83 GLY A CA 1
ATOM 659 C C . GLY A 1 83 ? 5.539 25.375 -0.846 1 63.03 83 GLY A C 1
ATOM 660 O O . GLY A 1 83 ? 4.953 24.328 -0.547 1 63.03 83 GLY A O 1
ATOM 661 N N . PHE A 1 84 ? 6.449 25.469 -1.927 1 66.94 84 PHE A N 1
ATOM 662 C CA . PHE A 1 84 ? 6.355 24.469 -2.973 1 66.94 84 PHE A CA 1
ATOM 663 C C . PHE A 1 84 ? 7.023 23.172 -2.533 1 66.94 84 PHE A C 1
ATOM 665 O O . PHE A 1 84 ? 6.5 22.078 -2.787 1 66.94 84 PHE A O 1
ATOM 672 N N . LEU A 1 85 ? 8.164 23.297 -1.84 1 71.62 85 LEU A N 1
ATOM 673 C CA . LEU A 1 85 ? 8.898 22.109 -1.41 1 71.62 85 LEU A CA 1
ATOM 674 C C . LEU A 1 85 ? 8.133 21.359 -0.319 1 71.62 85 LEU A C 1
ATOM 676 O O . LEU A 1 85 ? 8.148 20.141 -0.267 1 71.62 85 LEU A O 1
ATOM 680 N N . GLN A 1 86 ? 7.527 22.094 0.368 1 77.19 86 GLN A N 1
ATOM 681 C CA . GLN A 1 86 ? 6.738 21.484 1.43 1 77.19 8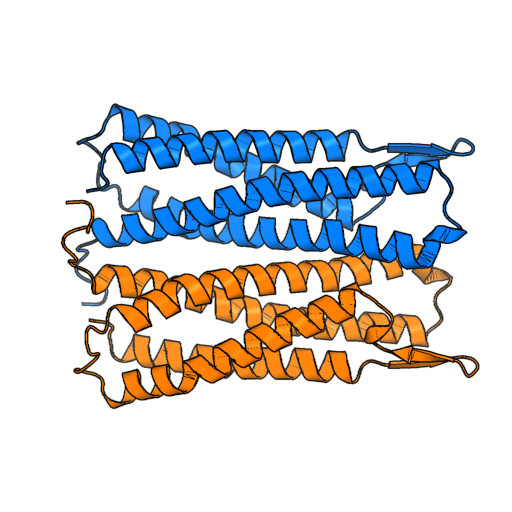6 GLN A CA 1
ATOM 682 C C . GLN A 1 86 ? 5.539 20.719 0.858 1 77.19 86 GLN A C 1
ATOM 684 O O . GLN A 1 86 ? 5.199 19.641 1.332 1 77.19 86 GLN A O 1
ATOM 689 N N . GLU A 1 87 ? 4.98 21.344 -0.174 1 78.38 87 GLU A N 1
ATOM 690 C CA . GLU A 1 87 ? 3.877 20.672 -0.851 1 78.38 87 GLU A CA 1
ATOM 691 C C . GLU A 1 87 ? 4.355 19.422 -1.576 1 78.38 87 GLU A C 1
ATOM 693 O O . GLU A 1 87 ? 3.67 18.391 -1.568 1 78.38 87 GLU A O 1
ATOM 698 N N . PHE A 1 88 ? 5.496 19.562 -2.088 1 83.19 88 PHE A N 1
ATOM 699 C CA . PHE A 1 88 ? 6.066 18.422 -2.795 1 83.19 88 PHE A CA 1
ATOM 700 C C . PHE A 1 88 ? 6.359 17.281 -1.829 1 83.19 88 PHE A C 1
ATOM 702 O O . PHE A 1 88 ? 6.066 16.125 -2.125 1 83.19 88 PHE A O 1
ATOM 709 N N . ASP A 1 89 ? 6.863 17.594 -0.7 1 86.56 89 ASP A N 1
ATOM 710 C CA . ASP A 1 89 ? 7.113 16.562 0.308 1 86.56 89 ASP A CA 1
ATOM 711 C C . ASP A 1 89 ? 5.809 15.953 0.806 1 86.56 89 ASP A C 1
ATOM 713 O O . ASP A 1 89 ? 5.711 14.742 0.983 1 86.56 89 ASP A O 1
ATOM 717 N N . PHE A 1 90 ? 4.926 16.844 0.967 1 88.25 90 PHE A N 1
ATOM 718 C CA . PHE A 1 90 ? 3.652 16.422 1.531 1 88.25 90 PHE A CA 1
ATOM 719 C C . PHE A 1 90 ? 2.965 15.414 0.614 1 88.25 90 PHE A C 1
ATOM 721 O O . PHE A 1 90 ? 2.639 14.305 1.034 1 88.25 90 PHE A O 1
ATOM 728 N N . TYR A 1 91 ? 2.814 15.633 -0.592 1 92.38 91 TYR A N 1
ATOM 729 C CA . TYR A 1 91 ? 2.129 14.758 -1.532 1 92.38 91 TYR A CA 1
ATOM 730 C C . TYR A 1 91 ? 3.047 13.625 -1.994 1 92.38 91 TYR A C 1
ATOM 732 O O . TYR A 1 91 ? 2.619 12.477 -2.107 1 92.38 91 TYR A O 1
ATOM 740 N N . GLY A 1 92 ? 4.254 13.969 -2.283 1 95.94 92 GLY A N 1
ATOM 741 C CA . GLY A 1 92 ? 5.203 12.984 -2.781 1 95.94 92 GLY A CA 1
ATOM 742 C C . GLY A 1 92 ? 5.441 11.844 -1.815 1 95.94 92 GLY A C 1
ATOM 743 O O . GLY A 1 92 ? 5.43 10.672 -2.213 1 95.94 92 GLY A O 1
ATOM 744 N N . ASP A 1 93 ? 5.664 12.188 -0.549 1 96.56 93 ASP A N 1
ATOM 745 C CA . ASP A 1 93 ? 5.887 11.156 0.46 1 96.56 93 ASP A CA 1
ATOM 746 C C . ASP A 1 93 ? 4.672 10.242 0.583 1 96.56 93 ASP A C 1
ATOM 748 O O . ASP A 1 93 ? 4.812 9.039 0.805 1 96.56 93 ASP A O 1
ATOM 752 N N . LYS A 1 94 ? 3.516 10.773 0.476 1 96.19 94 LYS A N 1
ATOM 753 C CA . LYS A 1 94 ? 2.301 9.961 0.558 1 96.19 94 LYS A CA 1
ATOM 754 C C . LYS A 1 94 ? 2.193 9.008 -0.626 1 96.19 94 LYS A C 1
ATOM 756 O O . LYS A 1 94 ? 1.995 7.805 -0.443 1 96.19 94 LYS A O 1
ATOM 761 N N . VAL A 1 95 ? 2.35 9.508 -1.793 1 96.81 95 VAL A N 1
ATOM 762 C CA . VAL A 1 95 ? 2.242 8.703 -3.006 1 96.81 95 VAL A CA 1
ATOM 763 C C . VAL A 1 95 ? 3.293 7.594 -2.986 1 96.81 95 VAL A C 1
ATOM 765 O O . VAL A 1 95 ? 2.996 6.441 -3.307 1 96.81 95 VAL A O 1
ATOM 768 N N . MET A 1 96 ? 4.512 7.91 -2.613 1 98.31 96 MET A N 1
ATOM 769 C CA . MET A 1 96 ? 5.574 6.91 -2.57 1 98.31 96 MET A CA 1
ATOM 770 C C . MET A 1 96 ? 5.277 5.848 -1.519 1 98.31 96 MET A C 1
ATOM 772 O O . MET A 1 96 ? 5.539 4.664 -1.735 1 98.31 96 MET A O 1
ATOM 776 N N . ALA A 1 97 ? 4.738 6.312 -0.401 1 98.19 97 ALA A N 1
ATOM 777 C CA . ALA A 1 97 ? 4.41 5.348 0.645 1 98.19 97 ALA A CA 1
ATOM 778 C C . ALA A 1 97 ? 3.34 4.371 0.17 1 98.19 97 ALA A C 1
ATOM 780 O O . ALA A 1 97 ? 3.441 3.166 0.412 1 98.19 97 ALA A O 1
ATOM 781 N N . PHE A 1 98 ? 2.338 4.867 -0.537 1 98.44 98 PHE A N 1
ATOM 782 C CA . PHE A 1 98 ? 1.295 4.008 -1.082 1 98.44 98 PHE A CA 1
ATOM 783 C C . PHE A 1 98 ? 1.875 3.027 -2.094 1 98.44 98 PHE A C 1
ATOM 785 O O . PHE A 1 98 ? 1.536 1.843 -2.084 1 98.44 98 PHE A O 1
ATOM 792 N N . LEU A 1 99 ? 2.664 3.574 -2.922 1 98.31 99 LEU A N 1
ATOM 793 C CA . LEU A 1 99 ? 3.285 2.762 -3.961 1 98.31 99 LEU A CA 1
ATOM 794 C C . LEU A 1 99 ? 4.137 1.654 -3.35 1 98.31 99 LEU A C 1
ATOM 796 O O . LEU A 1 99 ? 4.039 0.495 -3.758 1 98.31 99 LEU A O 1
ATOM 800 N N . LEU A 1 100 ? 4.957 2.01 -2.377 1 98.81 100 LEU A N 1
ATOM 801 C CA . LEU A 1 100 ? 5.824 1.03 -1.729 1 98.81 100 LEU A CA 1
ATOM 802 C C . LEU A 1 100 ? 5.004 -0.008 -0.973 1 98.81 100 LEU A C 1
ATOM 804 O O . LEU A 1 100 ? 5.324 -1.198 -1.001 1 98.81 100 LEU A O 1
ATOM 808 N N . ALA A 1 101 ? 3.949 0.398 -0.324 1 98.56 101 ALA A N 1
ATOM 809 C CA . ALA A 1 101 ? 3.072 -0.536 0.377 1 98.56 101 ALA A CA 1
ATOM 810 C C . ALA A 1 101 ? 2.482 -1.562 -0.585 1 98.56 101 ALA A C 1
ATOM 812 O O . ALA A 1 101 ? 2.424 -2.754 -0.273 1 98.56 101 ALA A O 1
ATOM 813 N N . SER A 1 102 ? 2.07 -1.091 -1.737 1 98.5 102 SER A N 1
ATOM 814 C CA . SER A 1 102 ? 1.512 -2.002 -2.73 1 98.5 102 SER A CA 1
ATOM 815 C C . SER A 1 102 ? 2.57 -2.969 -3.252 1 98.5 102 SER A C 1
ATOM 817 O O . SER A 1 102 ? 2.287 -4.148 -3.467 1 98.5 102 SER A O 1
ATOM 819 N N . GLY A 1 103 ? 3.803 -2.461 -3.467 1 98.62 103 GLY A N 1
ATOM 820 C CA . GLY A 1 103 ? 4.895 -3.328 -3.885 1 98.62 103 GLY A CA 1
ATOM 821 C C . GLY A 1 103 ? 5.203 -4.422 -2.879 1 98.62 103 GLY A C 1
ATOM 822 O O . GLY A 1 103 ? 5.418 -5.574 -3.256 1 98.62 103 GLY A O 1
ATOM 823 N N . VAL A 1 104 ? 5.23 -4.035 -1.618 1 98.56 104 VAL A N 1
ATOM 824 C CA . VAL A 1 104 ? 5.453 -4.992 -0.54 1 98.56 104 VAL A CA 1
ATOM 825 C C . VAL A 1 104 ? 4.383 -6.078 -0.583 1 98.56 104 VAL A C 1
ATOM 827 O O . VAL A 1 104 ? 4.691 -7.27 -0.52 1 98.56 104 VAL A O 1
ATOM 830 N N . GLY A 1 105 ? 3.131 -5.676 -0.749 1 98.12 105 GLY A N 1
ATOM 831 C CA . GLY A 1 105 ? 2.037 -6.629 -0.833 1 98.12 105 GLY A CA 1
ATOM 832 C C . GLY A 1 105 ? 2.189 -7.613 -1.978 1 98.12 105 GLY A C 1
ATOM 833 O O . GLY A 1 105 ? 2.064 -8.82 -1.784 1 98.12 105 GLY A O 1
ATOM 834 N N . VAL A 1 106 ? 2.506 -7.078 -3.129 1 98.06 106 VAL A N 1
ATOM 835 C CA . VAL A 1 106 ? 2.641 -7.902 -4.324 1 98.06 106 VAL A CA 1
ATOM 836 C C . VAL A 1 106 ? 3.775 -8.906 -4.137 1 98.06 106 VAL A C 1
ATOM 838 O O . VAL A 1 106 ? 3.625 -10.086 -4.449 1 98.06 106 VAL A O 1
ATOM 841 N N . GLY A 1 107 ? 4.898 -8.453 -3.629 1 97.88 107 GLY A N 1
ATOM 842 C CA . GLY A 1 107 ? 6.059 -9.312 -3.447 1 97.88 107 GLY A CA 1
ATOM 843 C C . GLY A 1 107 ? 5.797 -10.484 -2.529 1 97.88 107 GLY A C 1
ATOM 844 O O . GLY A 1 107 ? 5.977 -11.641 -2.924 1 97.88 107 GLY A O 1
ATOM 845 N N . PHE A 1 108 ? 5.293 -10.188 -1.334 1 96.75 108 PHE A N 1
ATOM 846 C CA . PHE A 1 108 ? 4.988 -11.25 -0.384 1 96.75 108 PHE A CA 1
ATOM 847 C C . PHE A 1 108 ? 3.836 -12.109 -0.889 1 96.75 108 PHE A C 1
ATOM 849 O O . PHE A 1 108 ? 3.896 -13.336 -0.819 1 96.75 108 PHE A O 1
ATOM 856 N N . GLY A 1 109 ? 2.818 -11.461 -1.397 1 96.62 109 GLY A N 1
ATOM 857 C CA . GLY A 1 109 ? 1.622 -12.172 -1.824 1 96.62 109 GLY A CA 1
ATOM 858 C C . GLY A 1 109 ? 1.899 -13.227 -2.879 1 96.62 109 GLY A C 1
ATOM 859 O O . GLY A 1 109 ? 1.497 -14.383 -2.729 1 96.62 109 GLY A O 1
ATOM 860 N N . VAL A 1 110 ? 2.637 -12.867 -3.855 1 96.25 110 VAL A N 1
ATOM 861 C CA . VAL A 1 110 ? 2.895 -13.773 -4.969 1 96.25 110 VAL A CA 1
ATOM 862 C C . VAL A 1 110 ? 3.857 -14.875 -4.523 1 96.25 110 VAL A C 1
ATOM 864 O O . VAL A 1 110 ? 3.656 -16.047 -4.84 1 96.25 110 VAL A O 1
ATOM 867 N N . SER A 1 111 ? 4.902 -14.461 -3.762 1 95.38 111 SER A N 1
ATOM 868 C CA . SER A 1 111 ? 5.871 -15.453 -3.316 1 95.38 111 SER A CA 1
ATOM 869 C C . SER A 1 111 ? 5.215 -16.5 -2.43 1 95.38 111 SER A C 1
ATOM 871 O O . SER A 1 111 ? 5.406 -17.703 -2.633 1 95.38 111 SER A O 1
ATOM 873 N N . PHE A 1 112 ? 4.402 -16.078 -1.541 1 93.75 112 PHE A N 1
ATOM 874 C CA . PHE A 1 112 ? 3.74 -17 -0.635 1 93.75 112 PHE A CA 1
ATOM 875 C C . PHE A 1 112 ? 2.736 -17.875 -1.388 1 93.75 112 PHE A C 1
ATOM 877 O O . PHE A 1 112 ? 2.662 -19.078 -1.161 1 93.75 112 PHE A O 1
ATOM 884 N N . GLU A 1 113 ? 2.025 -17.297 -2.268 1 94.81 113 GLU A N 1
ATOM 885 C CA . GLU A 1 113 ? 0.999 -18.031 -2.994 1 94.81 113 GLU A CA 1
ATOM 886 C C . GLU A 1 113 ? 1.62 -19.094 -3.902 1 94.81 113 GLU A C 1
ATOM 888 O O . GLU A 1 113 ? 1.151 -20.234 -3.951 1 94.81 113 GLU A O 1
ATOM 893 N N . LEU A 1 114 ? 2.662 -18.734 -4.605 1 93.31 114 LEU A N 1
ATOM 894 C CA . LEU A 1 114 ? 3.314 -19.672 -5.512 1 93.31 114 LEU A CA 1
ATOM 895 C C . LEU A 1 114 ? 3.947 -20.828 -4.738 1 93.31 114 LEU A C 1
ATOM 897 O O . LEU A 1 114 ? 3.865 -21.984 -5.16 1 93.31 114 LEU A O 1
ATOM 901 N N . LYS A 1 115 ? 4.535 -20.516 -3.619 1 92.19 115 LYS A N 1
ATOM 902 C CA . LYS A 1 115 ? 5.133 -21.562 -2.797 1 92.19 115 LYS A CA 1
ATOM 903 C C . LYS A 1 115 ? 4.066 -22.516 -2.256 1 92.19 115 LYS A C 1
ATOM 905 O O . LYS A 1 115 ? 4.293 -23.719 -2.168 1 92.19 115 LYS A O 1
ATOM 910 N N . ARG A 1 116 ? 3.018 -21.984 -1.912 1 90.88 116 ARG A N 1
ATOM 911 C CA . ARG A 1 116 ? 1.931 -22.797 -1.364 1 90.88 116 ARG A CA 1
ATOM 912 C C . ARG A 1 116 ? 1.303 -23.672 -2.443 1 90.88 116 ARG A C 1
ATOM 914 O O . ARG A 1 116 ? 1.067 -24.859 -2.223 1 90.88 116 ARG A O 1
ATOM 921 N N . LEU A 1 117 ? 1.065 -23.172 -3.648 1 87.75 117 LEU A N 1
ATOM 922 C CA . LEU A 1 117 ? 0.333 -23.859 -4.711 1 87.75 117 LEU A CA 1
ATOM 923 C C . LEU A 1 117 ? 1.229 -24.844 -5.438 1 87.75 117 LEU A C 1
ATOM 925 O O . LEU A 1 117 ? 0.779 -25.938 -5.816 1 87.75 117 LEU A O 1
ATOM 929 N N . LEU A 1 118 ? 2.51 -24.438 -5.512 1 85.25 118 LEU A N 1
ATOM 930 C CA . LEU A 1 118 ? 3.4 -25.25 -6.336 1 85.25 118 LEU A CA 1
ATOM 931 C C . LEU A 1 118 ? 4.469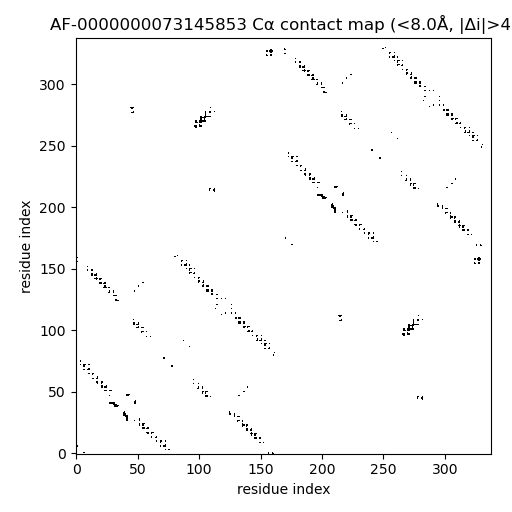 -25.922 -5.484 1 85.25 118 LEU A C 1
ATOM 933 O O . LEU A 1 118 ? 5.312 -26.656 -6.008 1 85.25 118 LEU A O 1
ATOM 937 N N . GLY A 1 119 ? 4.57 -25.625 -4.223 1 80.31 119 GLY A N 1
ATOM 938 C CA . GLY A 1 119 ? 5.676 -25.969 -3.34 1 80.31 119 GLY A CA 1
ATOM 939 C C . GLY A 1 119 ? 6.16 -27.391 -3.51 1 80.31 119 GLY A C 1
ATOM 940 O O . GLY A 1 119 ? 7.367 -27.641 -3.598 1 80.31 119 GLY A O 1
ATOM 941 N N . ASP A 1 120 ? 5.34 -28.359 -3.676 1 82.75 120 ASP A N 1
ATOM 942 C CA . ASP A 1 120 ? 5.762 -29.75 -3.85 1 82.75 120 ASP A CA 1
ATOM 943 C C . ASP A 1 120 ? 6.332 -29.969 -5.246 1 82.75 120 ASP A C 1
ATOM 945 O O . ASP A 1 120 ? 7.184 -30.844 -5.441 1 82.75 120 ASP A O 1
ATOM 949 N N . ASP A 1 121 ? 5.938 -29.156 -6.145 1 83.44 121 ASP A N 1
ATOM 950 C CA . ASP A 1 121 ? 6.34 -29.312 -7.539 1 83.44 121 ASP A CA 1
ATOM 951 C C . ASP A 1 121 ? 7.512 -28.406 -7.883 1 83.44 121 ASP A C 1
ATOM 953 O O . ASP A 1 121 ? 8.086 -28.516 -8.969 1 83.44 121 ASP A O 1
ATOM 957 N N . LEU A 1 122 ? 7.82 -27.562 -6.957 1 88.31 122 LEU A N 1
ATOM 958 C CA . LEU A 1 122 ? 8.906 -26.625 -7.219 1 88.31 122 LEU A CA 1
ATOM 959 C C . LEU A 1 122 ? 10.258 -27.281 -6.961 1 88.31 122 LEU A C 1
ATOM 961 O O . LEU A 1 122 ? 10.422 -28.031 -6 1 88.31 122 LEU A O 1
ATOM 965 N N . SER A 1 123 ? 11.18 -27.062 -7.805 1 91.31 123 SER A N 1
ATOM 966 C CA . SER A 1 123 ? 12.562 -27.469 -7.586 1 91.31 123 SER A CA 1
ATOM 967 C C . SER A 1 123 ? 13.195 -26.672 -6.449 1 91.31 123 SER A C 1
ATOM 969 O O . SER A 1 123 ? 12.656 -25.641 -6.027 1 91.31 123 SER A O 1
ATOM 971 N N . SER A 1 124 ? 14.258 -27.156 -5.938 1 92.25 124 SER A N 1
ATOM 972 C CA . SER A 1 124 ? 14.977 -26.453 -4.879 1 92.25 124 SER A CA 1
ATOM 973 C C . SER A 1 124 ? 15.414 -25.062 -5.34 1 92.25 124 SER A C 1
ATOM 975 O O . SER A 1 124 ? 15.359 -24.109 -4.566 1 92.25 124 SER A O 1
ATOM 977 N N . LYS A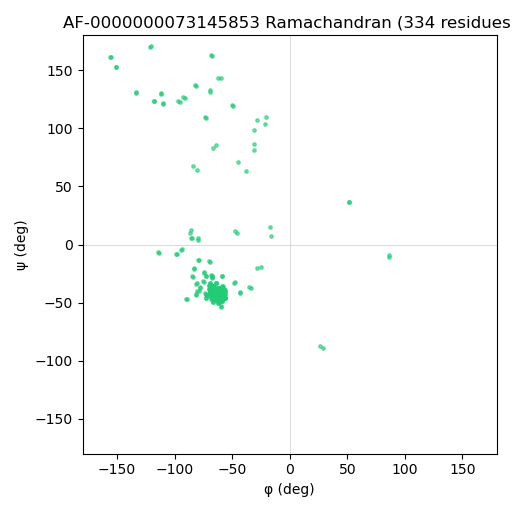 1 125 ? 15.844 -24.938 -6.535 1 93.44 125 LYS A N 1
ATOM 978 C CA . LYS A 1 125 ? 16.297 -23.672 -7.086 1 93.44 125 LYS A CA 1
ATOM 979 C C . LYS A 1 125 ? 15.156 -22.672 -7.203 1 93.44 125 LYS A C 1
ATOM 981 O O . LYS A 1 125 ? 15.328 -21.484 -6.918 1 93.44 125 LYS A O 1
ATOM 986 N N . SER A 1 126 ? 14 -23.172 -7.68 1 92.81 126 SER A N 1
ATOM 987 C CA . SER A 1 126 ? 12.82 -22.312 -7.773 1 92.81 126 SER A CA 1
ATOM 988 C C . SER A 1 126 ? 12.383 -21.828 -6.398 1 92.81 126 SER A C 1
ATOM 990 O O . SER A 1 126 ? 11.945 -20.688 -6.254 1 92.81 126 SER A O 1
ATOM 992 N N . LYS A 1 127 ? 12.5 -22.672 -5.426 1 94.62 127 LYS A N 1
ATOM 993 C CA . LYS A 1 127 ? 12.156 -22.281 -4.062 1 94.62 127 LYS A CA 1
ATOM 994 C C . LYS A 1 127 ? 13.094 -21.188 -3.553 1 94.62 127 LYS A C 1
ATOM 996 O O . LYS A 1 127 ? 12.648 -20.234 -2.908 1 94.62 127 LYS A O 1
ATOM 1001 N N . LYS A 1 128 ? 14.375 -21.375 -3.805 1 94.38 128 LYS A N 1
ATOM 1002 C CA . LYS A 1 128 ? 15.352 -20.375 -3.414 1 94.38 128 LYS A CA 1
ATOM 1003 C C . LYS A 1 128 ? 15.086 -19.047 -4.121 1 94.38 128 LYS A C 1
ATOM 1005 O O . LYS A 1 128 ? 15.266 -17.969 -3.535 1 94.38 128 LYS A O 1
ATOM 1010 N N . PHE A 1 129 ? 14.719 -19.125 -5.379 1 96.38 129 PHE A N 1
ATOM 1011 C CA . PHE A 1 129 ? 14.352 -17.953 -6.164 1 96.38 129 PHE A CA 1
ATOM 1012 C C . PHE A 1 129 ? 13.219 -17.172 -5.496 1 96.38 129 PHE A C 1
ATOM 1014 O O . PHE A 1 129 ? 13.289 -15.953 -5.367 1 96.38 129 PHE A O 1
ATOM 1021 N N . LEU A 1 130 ? 12.211 -17.828 -5.047 1 96.12 130 LEU A N 1
ATOM 1022 C CA . LEU A 1 130 ? 11.078 -17.203 -4.371 1 96.12 130 LEU A CA 1
ATOM 1023 C C . LEU A 1 130 ? 11.477 -16.688 -2.996 1 96.12 130 LEU A C 1
ATOM 1025 O O . LEU A 1 130 ? 10.984 -15.648 -2.551 1 96.12 130 LEU A O 1
ATOM 1029 N N . ASP A 1 131 ? 12.375 -17.359 -2.289 1 96.12 131 ASP A N 1
ATOM 1030 C CA . ASP A 1 131 ? 12.859 -16.906 -0.991 1 96.12 131 ASP A CA 1
ATOM 1031 C C . ASP A 1 131 ? 13.625 -15.586 -1.12 1 96.12 131 ASP A C 1
ATOM 1033 O O . ASP A 1 131 ? 13.492 -14.703 -0.272 1 96.12 131 ASP A O 1
ATOM 1037 N N . MET A 1 132 ? 14.422 -15.555 -2.174 1 97 132 MET A N 1
ATOM 1038 C CA . MET A 1 132 ? 15.148 -14.32 -2.426 1 97 132 MET A CA 1
ATOM 1039 C C . MET A 1 132 ? 14.188 -13.18 -2.746 1 97 132 MET A C 1
ATOM 1041 O O . MET A 1 132 ? 14.445 -12.023 -2.387 1 97 132 MET A O 1
ATOM 1045 N N . GLY A 1 133 ? 13.18 -13.508 -3.486 1 97.25 133 GLY A N 1
ATOM 1046 C CA . GLY A 1 133 ? 12.117 -12.531 -3.689 1 97.25 133 GLY A CA 1
ATOM 1047 C C . GLY A 1 133 ? 11.508 -12.039 -2.395 1 97.25 133 GLY A C 1
ATOM 1048 O O . GLY A 1 133 ? 11.273 -10.844 -2.227 1 97.25 133 GLY A O 1
ATOM 1049 N N . ASN A 1 134 ? 11.289 -12.914 -1.422 1 97.19 134 ASN A N 1
ATOM 1050 C CA . ASN A 1 134 ? 10.75 -12.562 -0.111 1 97.19 134 ASN A CA 1
ATOM 1051 C C . ASN A 1 134 ? 11.719 -11.672 0.667 1 97.19 134 ASN A C 1
ATOM 1053 O O . ASN A 1 134 ? 11.297 -10.742 1.355 1 97.19 134 ASN A O 1
ATOM 1057 N N . ILE A 1 135 ? 12.938 -12.07 0.597 1 98 135 ILE A N 1
ATOM 1058 C CA . ILE A 1 135 ? 13.93 -11.25 1.272 1 98 135 ILE A CA 1
ATOM 1059 C C . ILE A 1 135 ? 13.922 -9.836 0.685 1 98 135 ILE A C 1
ATOM 1061 O O . ILE A 1 135 ? 13.922 -8.852 1.424 1 98 135 ILE A O 1
ATOM 1065 N N . SER A 1 136 ? 13.906 -9.734 -0.652 1 98.62 136 SER A N 1
ATOM 1066 C CA . SER A 1 136 ? 13.844 -8.43 -1.312 1 98.62 136 SER A CA 1
ATOM 1067 C C . SER A 1 136 ? 12.594 -7.664 -0.895 1 98.62 136 SER A C 1
ATOM 1069 O O . SER A 1 136 ? 12.664 -6.469 -0.601 1 98.62 136 SER A O 1
ATOM 1071 N N . ALA A 1 137 ? 11.445 -8.312 -0.873 1 98.38 137 ALA A N 1
ATOM 1072 C CA . ALA A 1 137 ? 10.203 -7.684 -0.43 1 98.38 137 ALA A CA 1
ATOM 1073 C C . ALA A 1 137 ? 10.305 -7.23 1.023 1 98.38 137 ALA A C 1
ATOM 1075 O O . ALA A 1 137 ? 9.742 -6.195 1.397 1 98.38 137 ALA A O 1
ATOM 1076 N N . GLY A 1 138 ? 10.945 -8.031 1.86 1 98.56 138 GLY A N 1
ATOM 1077 C CA . GLY A 1 138 ? 11.172 -7.641 3.242 1 98.56 138 GLY A CA 1
ATOM 1078 C C . GLY A 1 138 ? 11.992 -6.375 3.379 1 98.56 138 GLY A C 1
ATOM 1079 O O . GLY A 1 138 ? 11.703 -5.523 4.223 1 98.56 138 GLY A O 1
ATOM 1080 N N . ILE A 1 139 ? 13.008 -6.246 2.578 1 98.81 139 ILE A N 1
ATOM 1081 C CA . ILE A 1 139 ? 13.836 -5.047 2.584 1 98.81 139 ILE A CA 1
ATOM 1082 C C . ILE A 1 139 ? 13.023 -3.859 2.064 1 98.81 139 ILE A C 1
ATOM 1084 O O . ILE A 1 139 ? 13.148 -2.744 2.576 1 98.81 139 ILE A O 1
ATOM 1088 N N . LEU A 1 140 ? 12.227 -4.109 1.026 1 98.88 140 LEU A N 1
ATOM 1089 C CA . LEU A 1 140 ? 11.297 -3.088 0.549 1 98.88 140 LEU A CA 1
ATOM 1090 C C . LEU A 1 140 ? 10.367 -2.631 1.668 1 98.88 140 LEU A C 1
ATOM 1092 O O . LEU A 1 140 ? 10.039 -1.446 1.766 1 98.88 140 LEU A O 1
ATOM 1096 N N . LEU A 1 141 ? 9.914 -3.529 2.5 1 98.81 141 LEU A N 1
ATOM 1097 C CA . LEU A 1 141 ? 9.078 -3.217 3.652 1 98.81 141 LEU A CA 1
ATOM 1098 C C . LEU A 1 141 ? 9.797 -2.264 4.602 1 98.81 141 LEU A C 1
ATOM 1100 O O . LEU A 1 141 ? 9.18 -1.339 5.141 1 98.81 141 LEU A O 1
ATOM 1104 N N . VAL A 1 142 ? 11.023 -2.525 4.809 1 98.69 142 VAL A N 1
ATOM 1105 C CA . VAL A 1 142 ? 11.812 -1.639 5.656 1 98.69 142 VAL A CA 1
ATOM 1106 C C . VAL A 1 142 ? 11.82 -0.229 5.07 1 98.69 142 VAL A C 1
ATOM 1108 O O . VAL A 1 142 ? 11.625 0.751 5.789 1 98.69 142 VAL A O 1
ATOM 1111 N N . GLY A 1 143 ? 12.086 -0.123 3.732 1 98.81 143 GLY A N 1
ATOM 1112 C CA . GLY A 1 143 ? 12.008 1.164 3.061 1 98.81 143 GLY A CA 1
ATOM 1113 C C . GLY A 1 143 ? 10.641 1.814 3.17 1 98.81 143 GLY A C 1
ATOM 1114 O O . GLY A 1 143 ? 10.539 3.023 3.387 1 98.81 143 GLY A O 1
ATOM 1115 N N . PHE A 1 144 ? 9.609 1.045 3.104 1 98.88 144 PHE A N 1
ATOM 1116 C CA . PHE A 1 144 ? 8.242 1.532 3.227 1 98.88 144 PHE A CA 1
ATOM 1117 C C . PHE A 1 144 ? 7.992 2.115 4.613 1 98.88 144 PHE A C 1
ATOM 1119 O O . PHE A 1 144 ? 7.426 3.201 4.742 1 98.88 144 PHE A O 1
ATOM 1126 N N . VAL A 1 145 ? 8.383 1.397 5.609 1 98.62 145 VAL A N 1
ATOM 1127 C CA . VAL A 1 145 ? 8.172 1.874 6.973 1 98.62 145 VAL A CA 1
ATOM 1128 C C . VAL A 1 145 ? 8.883 3.211 7.168 1 98.62 145 VAL A C 1
ATOM 1130 O O . VAL A 1 145 ? 8.32 4.141 7.758 1 98.62 145 VAL A O 1
ATOM 1133 N N . SER A 1 146 ? 10.086 3.283 6.68 1 98.62 146 SER A N 1
ATOM 1134 C 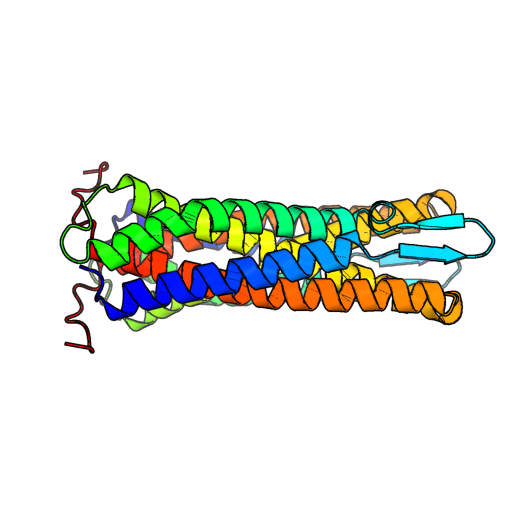CA . SER A 1 146 ? 10.82 4.543 6.738 1 98.62 146 SER A CA 1
ATOM 1135 C C . SER A 1 146 ? 10.078 5.652 6 1 98.62 146 SER A C 1
ATOM 1137 O O . SER A 1 146 ? 9.945 6.766 6.508 1 98.62 146 SER A O 1
ATOM 1139 N N . MET A 1 147 ? 9.547 5.363 4.828 1 98.5 147 MET A N 1
ATOM 1140 C CA . MET A 1 147 ? 8.789 6.332 4.039 1 98.5 147 MET A CA 1
ATOM 1141 C C . MET A 1 147 ? 7.492 6.715 4.746 1 98.5 147 MET A C 1
ATOM 1143 O O . MET A 1 147 ? 7.051 7.863 4.66 1 98.5 147 MET A O 1
ATOM 1147 N N . ALA A 1 148 ? 6.906 5.746 5.398 1 97.62 148 ALA A N 1
ATOM 1148 C CA . ALA A 1 148 ? 5.691 6.031 6.156 1 97.62 148 ALA A CA 1
ATOM 1149 C C . ALA A 1 148 ? 5.969 7.016 7.293 1 97.62 148 ALA A C 1
ATOM 1151 O O . ALA A 1 148 ? 5.145 7.887 7.582 1 97.62 148 ALA A O 1
ATOM 1152 N N . LEU A 1 149 ? 7.059 6.941 7.922 1 97.12 149 LEU A N 1
ATOM 1153 C CA . LEU A 1 149 ? 7.441 7.887 8.969 1 97.12 149 LEU A CA 1
ATOM 1154 C C . LEU A 1 149 ? 7.691 9.273 8.383 1 97.12 149 LEU A C 1
ATOM 1156 O O . LEU A 1 149 ? 7.289 10.281 8.969 1 97.12 149 LEU A O 1
ATOM 1160 N N . LEU A 1 150 ? 8.367 9.25 7.234 1 96.75 150 LEU A N 1
ATOM 1161 C CA . LEU A 1 150 ? 8.57 10.508 6.535 1 96.75 150 LEU A CA 1
ATOM 1162 C C . LEU A 1 150 ? 7.238 11.156 6.172 1 96.75 150 LEU A C 1
ATOM 1164 O O . LEU A 1 150 ? 7.094 12.375 6.242 1 96.75 150 LEU A O 1
ATOM 1168 N N . CYS A 1 151 ? 6.355 10.266 5.766 1 94.81 151 CYS A N 1
ATOM 1169 C CA . CYS A 1 151 ? 5 10.703 5.441 1 94.81 151 CYS A CA 1
ATOM 1170 C C . CYS A 1 151 ? 4.355 11.398 6.629 1 94.81 151 CYS A C 1
ATOM 1172 O O . CYS A 1 151 ? 3.734 12.453 6.477 1 94.81 151 CYS A O 1
ATOM 1174 N N . ILE A 1 152 ? 4.574 10.953 7.809 1 92.56 152 ILE A N 1
ATOM 1175 C CA . ILE A 1 152 ? 4.027 11.539 9.031 1 92.56 152 ILE A CA 1
ATOM 1176 C C . ILE A 1 152 ? 4.734 12.859 9.328 1 92.56 152 ILE A C 1
ATOM 1178 O O . ILE A 1 152 ? 4.082 13.859 9.633 1 92.56 152 ILE A O 1
ATOM 1182 N N . ILE A 1 153 ? 5.984 12.891 9.195 1 91.69 153 ILE A N 1
ATOM 1183 C CA . ILE A 1 153 ? 6.766 14.086 9.492 1 91.69 153 ILE A CA 1
ATOM 1184 C C . ILE A 1 153 ? 6.398 15.195 8.508 1 91.69 153 ILE A C 1
ATOM 1186 O O . ILE A 1 153 ? 6.195 16.344 8.914 1 91.69 153 ILE A O 1
ATOM 1190 N N . SER A 1 154 ? 6.316 14.836 7.242 1 90.56 154 SER A N 1
ATOM 1191 C CA . SER A 1 154 ? 5.988 15.844 6.242 1 90.56 154 SER A CA 1
ATOM 1192 C C . SER A 1 154 ? 4.59 16.406 6.465 1 90.56 154 SER A C 1
ATOM 1194 O O . SER A 1 154 ? 4.336 17.578 6.188 1 90.56 154 SER A O 1
ATOM 1196 N N . SER A 1 155 ? 3.715 15.602 6.938 1 88.94 155 SER A N 1
ATOM 1197 C CA . SER A 1 155 ? 2.363 16.062 7.238 1 88.94 155 SER A CA 1
ATOM 1198 C C . SER A 1 155 ? 2.361 17.062 8.398 1 88.94 155 SER A C 1
ATOM 1200 O O . SER A 1 155 ? 1.643 18.062 8.359 1 88.94 155 SER A O 1
ATOM 1202 N N . ASN A 1 156 ? 3.201 16.859 9.336 1 84.75 156 ASN A N 1
ATOM 1203 C CA . ASN A 1 156 ? 3.266 17.719 10.508 1 84.75 156 ASN A CA 1
ATOM 1204 C C . ASN A 1 156 ? 3.988 19.031 10.188 1 84.75 156 ASN A C 1
ATOM 1206 O O . ASN A 1 156 ? 3.625 20.094 10.711 1 84.75 156 ASN A O 1
ATOM 1210 N N . ARG A 1 157 ? 4.953 18.984 9.422 1 78.5 157 ARG A N 1
ATOM 1211 C CA . ARG A 1 157 ? 5.711 20.172 9.055 1 78.5 157 ARG A CA 1
ATOM 1212 C C . ARG A 1 157 ? 4.852 21.141 8.25 1 78.5 157 ARG A C 1
ATOM 1214 O O . ARG A 1 157 ? 4.977 22.359 8.398 1 78.5 157 ARG A O 1
ATOM 1221 N N . ARG A 1 158 ? 4.176 20.641 7.355 1 74.88 158 ARG A N 1
ATOM 1222 C CA . ARG A 1 158 ? 3.307 21.5 6.555 1 74.88 158 ARG A CA 1
ATOM 1223 C C . ARG A 1 158 ? 2.289 22.219 7.434 1 74.88 158 ARG A C 1
ATOM 1225 O O . ARG A 1 158 ? 1.956 23.375 7.18 1 74.88 158 ARG A O 1
ATOM 1232 N N . SER A 1 159 ? 1.801 21.594 8.43 1 65.25 159 SER A N 1
ATOM 1233 C CA . SER A 1 159 ? 0.822 22.188 9.336 1 65.25 159 SER A CA 1
ATOM 1234 C C . SER A 1 159 ? 1.438 23.312 10.164 1 65.25 159 SER A C 1
ATOM 1236 O O . SER A 1 159 ? 0.755 24.281 10.508 1 65.25 159 SER A O 1
ATOM 1238 N N . SER A 1 160 ? 2.703 23.234 10.367 1 62.16 160 SER A N 1
ATOM 1239 C CA . SER A 1 160 ? 3.365 24.25 11.18 1 62.16 160 SER A CA 1
ATOM 1240 C C . SER A 1 160 ? 3.73 25.469 10.344 1 62.16 160 SER A C 1
ATOM 1242 O O . SER A 1 160 ? 3.887 26.578 10.883 1 62.16 160 SER A O 1
ATOM 1244 N N . SER A 1 161 ? 3.949 25.391 9.086 1 55.59 161 SER A N 1
ATOM 1245 C CA . SER A 1 161 ? 4.402 26.5 8.242 1 55.59 161 SER A CA 1
ATOM 1246 C C . SER A 1 161 ? 3.221 27.281 7.676 1 55.59 161 SER A C 1
ATOM 1248 O O . SER A 1 161 ? 3.371 28.438 7.277 1 55.59 161 SER A O 1
ATOM 1250 N N . SER A 1 162 ? 2.211 26.766 7.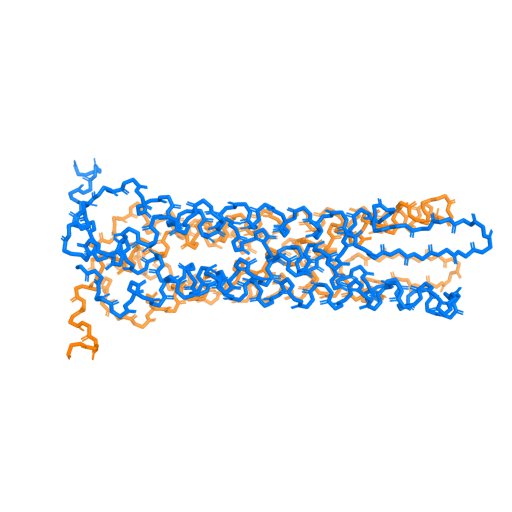148 1 51.03 162 SER A N 1
ATOM 1251 C CA . SER A 1 162 ? 1.212 27.453 6.336 1 51.03 162 SER A CA 1
ATOM 1252 C C . SER A 1 162 ? 0.199 28.188 7.203 1 51.03 162 SER A C 1
ATOM 1254 O O . SER A 1 162 ? -0.701 27.562 7.777 1 51.03 162 SER A O 1
ATOM 1256 N N . PRO A 1 163 ? 0.632 29.25 8.016 1 42.56 163 PRO A N 1
ATOM 1257 C CA . PRO A 1 163 ? -0.531 30.094 8.289 1 42.56 163 PRO A CA 1
ATOM 1258 C C . PRO A 1 163 ? -1.337 30.422 7.031 1 42.56 163 PRO A C 1
ATOM 1260 O O . PRO A 1 163 ? -2.08 31.406 7.008 1 42.56 163 PRO A O 1
ATOM 1263 N N . ILE A 1 164 ? -1.157 29.844 5.961 1 38.25 164 ILE A N 1
ATOM 1264 C CA . ILE A 1 164 ? -1.724 30.469 4.77 1 38.25 164 ILE A CA 1
ATOM 1265 C C . ILE A 1 164 ? -3.184 30.828 5.027 1 38.25 164 ILE A C 1
ATOM 1267 O O . ILE A 1 164 ? -3.934 30.047 5.613 1 38.25 164 ILE A O 1
ATOM 1271 N N . LYS A 1 165 ? -3.518 32.188 4.938 1 39.03 165 LYS A N 1
ATOM 1272 C CA . LYS A 1 165 ? -4.797 32.75 4.512 1 39.03 165 LYS A CA 1
ATOM 1273 C C . LYS A 1 165 ? -5.473 31.844 3.482 1 39.03 165 LYS A C 1
ATOM 1275 O O . LYS A 1 165 ? -4.883 31.516 2.451 1 39.03 165 LYS A O 1
ATOM 1280 N N . GLY A 1 166 ? -6.195 30.891 3.748 1 33.47 166 GLY A N 1
ATOM 1281 C CA . GLY A 1 166 ? -7 30.078 2.852 1 33.47 166 GLY A CA 1
ATOM 1282 C C . GLY A 1 166 ? -7.324 30.766 1.543 1 33.47 166 GLY A C 1
ATOM 1283 O O . GLY A 1 166 ? -7.68 31.953 1.531 1 33.47 166 GLY A O 1
ATOM 1284 N N . PHE A 1 167 ? -6.574 30.312 0.452 1 30.03 167 PHE A N 1
ATOM 1285 C CA . PHE A 1 167 ? -7.055 30.828 -0.824 1 30.03 167 PHE A CA 1
ATOM 1286 C C . PHE A 1 167 ? -8.578 30.953 -0.82 1 30.03 167 PHE A C 1
ATOM 1288 O O . PHE A 1 167 ? -9.156 31.594 -1.704 1 30.03 167 PHE A O 1
ATOM 1295 N N . PHE A 1 168 ? -9.195 29.969 -0.153 1 28.02 168 PHE A N 1
ATOM 1296 C CA . PHE A 1 168 ? -10.648 30.125 -0.253 1 28.02 168 PHE A CA 1
ATOM 1297 C C . PHE A 1 168 ? -11.148 31.172 0.724 1 28.02 168 PHE A C 1
ATOM 1299 O O . PHE A 1 168 ? -12.359 31.281 0.963 1 28.02 168 PHE A O 1
ATOM 1306 N N . ASN A 1 169 ? -10.383 31.859 1.403 1 22.62 169 ASN A N 1
ATOM 1307 C CA . ASN A 1 169 ? -11.078 33.031 1.903 1 22.62 169 ASN A CA 1
ATOM 1308 C C . ASN A 1 169 ? -11.227 34.094 0.818 1 22.62 169 ASN A C 1
ATOM 1310 O O . ASN A 1 169 ? -10.273 34.375 0.091 1 22.62 169 ASN A O 1
ATOM 1314 N N . MET B 1 1 ? -10.117 26.375 11.742 1 53.88 1 MET B N 1
ATOM 1315 C CA . MET B 1 1 ? -11.352 25.594 11.781 1 53.88 1 MET B CA 1
ATOM 1316 C C . MET B 1 1 ? -11.695 25.062 10.398 1 53.88 1 MET B C 1
ATOM 1318 O O . MET B 1 1 ? -11.398 25.703 9.383 1 53.88 1 MET B O 1
ATOM 1322 N N . ALA B 1 2 ? -12.07 23.75 10.312 1 67.81 2 ALA B N 1
ATOM 1323 C CA . ALA B 1 2 ? -12.406 23.203 9 1 67.81 2 ALA B CA 1
ATOM 1324 C C . ALA B 1 2 ? -13.711 23.797 8.477 1 67.81 2 ALA B C 1
ATOM 1326 O O . ALA B 1 2 ? -14.688 23.922 9.219 1 67.81 2 ALA B O 1
ATOM 1327 N N . SER B 1 3 ? -13.82 24.25 7.262 1 81.69 3 SER B N 1
ATOM 1328 C CA . SER B 1 3 ? -15.016 24.797 6.629 1 81.69 3 SER B CA 1
ATOM 1329 C C . SER B 1 3 ? -16.125 23.75 6.555 1 81.69 3 SER B C 1
ATOM 1331 O O . SER B 1 3 ? -15.852 22.547 6.531 1 81.69 3 SER B O 1
ATOM 1333 N N . PRO B 1 4 ? -17.344 24.203 6.734 1 85.5 4 PRO B N 1
ATOM 1334 C CA . PRO B 1 4 ? -18.469 23.266 6.613 1 85.5 4 PRO B CA 1
ATOM 1335 C C . PRO B 1 4 ? -18.391 22.406 5.359 1 85.5 4 PRO B C 1
ATOM 1337 O O . PRO B 1 4 ? -18.812 21.25 5.375 1 85.5 4 PRO B O 1
ATOM 1340 N N . ALA B 1 5 ? -17.859 22.891 4.258 1 89.94 5 ALA B N 1
ATOM 1341 C CA . ALA B 1 5 ? -17.703 22.141 3.016 1 89.94 5 ALA B CA 1
ATOM 1342 C C . ALA B 1 5 ? -16.75 20.969 3.201 1 89.94 5 ALA B C 1
ATOM 1344 O O . ALA B 1 5 ? -17 19.875 2.676 1 89.94 5 ALA B O 1
ATOM 1345 N N . ILE B 1 6 ? -15.727 21.188 3.934 1 90.69 6 ILE B N 1
ATOM 1346 C CA . ILE B 1 6 ? -14.75 20.125 4.168 1 90.69 6 ILE B CA 1
ATOM 1347 C C . ILE B 1 6 ? -15.367 19.031 5.039 1 90.69 6 ILE B C 1
ATOM 1349 O O . ILE B 1 6 ? -15.156 17.844 4.797 1 90.69 6 ILE B O 1
ATOM 1353 N N . LEU B 1 7 ? -16.125 19.438 5.984 1 90.38 7 LEU B N 1
ATOM 1354 C CA . LEU B 1 7 ? -16.766 18.484 6.867 1 90.38 7 LEU B CA 1
ATOM 1355 C C . LEU B 1 7 ? -17.734 17.594 6.09 1 90.38 7 LEU B C 1
ATOM 1357 O O . LEU B 1 7 ? -17.781 16.375 6.297 1 90.38 7 LEU B O 1
ATOM 1361 N N . LYS B 1 8 ? -18.469 18.203 5.238 1 94.19 8 LYS B N 1
ATOM 1362 C CA . LYS B 1 8 ? -19.406 17.438 4.41 1 94.19 8 LYS B CA 1
ATOM 1363 C C . LYS B 1 8 ? -18.656 16.531 3.438 1 94.19 8 LYS B C 1
ATOM 1365 O O . LYS B 1 8 ? -19.109 15.422 3.139 1 94.19 8 LYS B O 1
ATOM 1370 N N . THR B 1 9 ? -17.562 17.062 2.893 1 95.62 9 THR B N 1
ATOM 1371 C CA . THR B 1 9 ? -16.734 16.266 1.991 1 95.62 9 THR B CA 1
ATOM 1372 C C . THR B 1 9 ? -16.188 15.031 2.709 1 95.62 9 THR B C 1
ATOM 1374 O O . THR B 1 9 ? -16.188 13.938 2.148 1 95.62 9 THR B O 1
ATOM 1377 N N . VAL B 1 10 ? -15.734 15.219 3.893 1 95.12 10 VAL B N 1
ATOM 1378 C CA . VAL B 1 10 ? -15.211 14.117 4.684 1 95.12 10 VAL B CA 1
ATOM 1379 C C . VAL B 1 10 ? -16.297 13.062 4.895 1 95.12 10 VAL B C 1
ATOM 1381 O O . VAL B 1 10 ? -16.062 11.867 4.715 1 95.12 10 VAL B O 1
ATOM 1384 N N . LEU B 1 11 ? -17.469 13.531 5.254 1 95.81 11 LEU B N 1
ATOM 1385 C CA . LEU B 1 11 ? -18.562 12.602 5.465 1 95.81 11 LEU B CA 1
ATOM 1386 C C . LEU B 1 11 ? -18.906 11.859 4.18 1 95.81 11 LEU B C 1
ATOM 1388 O O . LEU B 1 11 ? -19.094 10.641 4.195 1 95.81 11 LEU B O 1
ATOM 1392 N N . PHE B 1 12 ? -18.984 12.555 3.107 1 97.62 12 PHE B N 1
ATOM 1393 C CA . PHE B 1 12 ? -19.266 11.945 1.812 1 97.62 12 PHE B CA 1
ATOM 1394 C C . PHE B 1 12 ? -18.219 10.883 1.487 1 97.62 12 PHE B C 1
ATOM 1396 O O . PHE B 1 12 ? -18.562 9.766 1.081 1 97.62 12 PHE B O 1
ATOM 1403 N N . LEU B 1 13 ? -16.984 11.148 1.666 1 98.25 13 LEU B N 1
ATOM 1404 C CA . LEU B 1 13 ? -15.891 10.227 1.352 1 98.25 13 LEU B CA 1
ATOM 1405 C C . LEU B 1 13 ? -15.922 9.016 2.279 1 98.25 13 LEU B C 1
ATOM 1407 O O . LEU B 1 13 ? -15.609 7.902 1.86 1 98.25 13 LEU B O 1
ATOM 1411 N N . ARG B 1 14 ? -16.266 9.219 3.473 1 97.94 14 ARG B N 1
ATOM 1412 C CA . ARG B 1 14 ? -16.344 8.102 4.41 1 97.94 14 ARG B CA 1
ATOM 1413 C C . ARG B 1 14 ? -17.453 7.129 4.012 1 97.94 14 ARG B C 1
ATOM 1415 O O . ARG B 1 14 ? -17.25 5.91 4.027 1 97.94 14 ARG B O 1
ATOM 1422 N N . VAL B 1 15 ? -18.594 7.645 3.664 1 98.38 15 VAL B N 1
ATOM 1423 C CA . VAL B 1 15 ? -19.703 6.797 3.244 1 98.38 15 VAL B CA 1
ATOM 1424 C C . VAL B 1 15 ? -19.344 6.078 1.947 1 98.38 15 VAL B C 1
ATOM 1426 O O . VAL B 1 15 ? -19.594 4.879 1.804 1 98.38 15 VAL B O 1
ATOM 1429 N N . PHE B 1 16 ? -18.766 6.824 1.068 1 98.62 16 PHE B N 1
ATOM 1430 C CA . PHE B 1 16 ? -18.328 6.25 -0.197 1 98.62 16 PHE B CA 1
ATOM 1431 C C . PHE B 1 16 ? -17.312 5.129 0.039 1 98.62 16 PHE B C 1
ATOM 1433 O O . PHE B 1 16 ? -17.422 4.059 -0.567 1 98.62 16 PHE B O 1
ATOM 1440 N N . THR B 1 17 ? -16.297 5.383 0.879 1 98.75 17 THR B N 1
ATOM 1441 C CA . THR B 1 17 ? -15.305 4.379 1.217 1 98.75 17 THR B CA 1
ATOM 1442 C C . THR B 1 17 ? -15.961 3.141 1.822 1 98.75 17 THR B C 1
ATOM 1444 O O . THR B 1 17 ? -15.625 2.012 1.461 1 98.75 17 THR B O 1
ATOM 1447 N N . LEU B 1 18 ? -16.891 3.338 2.691 1 98.75 18 LEU B N 1
ATOM 1448 C CA . LEU B 1 18 ? -17.578 2.238 3.354 1 98.75 18 LEU B CA 1
ATOM 1449 C C . LEU B 1 18 ? -18.281 1.348 2.334 1 98.75 18 LEU B C 1
ATOM 1451 O O . LEU B 1 18 ? -18.188 0.121 2.402 1 98.75 18 LEU B O 1
ATOM 1455 N N . LEU B 1 19 ? -18.938 1.938 1.414 1 98.81 19 LEU B N 1
ATOM 1456 C CA . LEU B 1 19 ? -19.703 1.194 0.414 1 98.81 19 LEU B CA 1
ATOM 1457 C C . LEU B 1 19 ? -18.766 0.437 -0.524 1 98.81 19 LEU B C 1
ATOM 1459 O O . LEU B 1 19 ? -19.031 -0.716 -0.873 1 98.81 19 LEU B O 1
ATOM 1463 N N . ALA B 1 20 ? -17.719 1.079 -0.942 1 98.88 20 ALA B N 1
ATOM 1464 C CA . ALA B 1 20 ? -16.75 0.427 -1.824 1 98.88 20 ALA B CA 1
ATOM 1465 C C . ALA B 1 20 ? -16.109 -0.776 -1.141 1 98.88 20 ALA B C 1
ATOM 1467 O O . ALA B 1 20 ? -16 -1.852 -1.736 1 98.88 20 ALA B O 1
ATOM 1468 N N . LEU B 1 21 ? -15.703 -0.572 0.142 1 98.88 21 LEU B N 1
ATOM 1469 C CA . LEU B 1 21 ? -15.047 -1.661 0.856 1 98.88 21 LEU B CA 1
ATOM 1470 C C . LEU B 1 21 ? -16.031 -2.791 1.146 1 98.88 21 LEU B C 1
ATOM 1472 O O . LEU B 1 21 ? -15.672 -3.967 1.07 1 98.88 21 LEU B O 1
ATOM 1476 N N . ALA B 1 22 ? -17.312 -2.473 1.422 1 98.75 22 ALA B N 1
ATOM 1477 C CA . ALA B 1 22 ? -18.344 -3.5 1.601 1 98.75 22 ALA B CA 1
ATOM 1478 C C . ALA B 1 22 ? -18.531 -4.309 0.321 1 98.75 22 ALA B C 1
ATOM 1480 O O . ALA B 1 22 ? -18.578 -5.539 0.358 1 98.75 22 ALA B O 1
ATOM 1481 N N . ALA B 1 23 ? -18.609 -3.604 -0.755 1 98.81 23 ALA B N 1
ATOM 1482 C CA . ALA B 1 23 ? -18.797 -4.27 -2.041 1 98.81 23 ALA B CA 1
ATOM 1483 C C . ALA B 1 23 ? -17.625 -5.199 -2.348 1 98.81 23 ALA B C 1
ATOM 1485 O O . ALA B 1 23 ? -17.828 -6.328 -2.807 1 98.81 23 ALA B O 1
ATOM 1486 N N . SER B 1 24 ? -16.406 -4.742 -2.092 1 98.88 24 SER B N 1
ATOM 1487 C CA . SER B 1 24 ? -15.219 -5.559 -2.344 1 98.88 24 SER B CA 1
ATOM 1488 C C . SER B 1 24 ? -15.227 -6.812 -1.479 1 98.88 24 SER B C 1
ATOM 1490 O O . SER B 1 24 ? -14.992 -7.918 -1.979 1 98.88 24 SER B O 1
ATOM 1492 N N . VAL B 1 25 ? -15.539 -6.648 -0.171 1 98.75 25 VAL B N 1
ATOM 1493 C CA . VAL B 1 25 ? -15.523 -7.75 0.783 1 98.75 25 VAL B CA 1
ATOM 1494 C C . VAL B 1 25 ? -16.625 -8.75 0.437 1 98.75 25 VAL B C 1
ATOM 1496 O O . VAL B 1 25 ? -16.391 -9.961 0.451 1 98.75 25 VAL B O 1
ATOM 1499 N N . VAL B 1 26 ? -17.781 -8.258 0.098 1 98.56 26 VAL B N 1
ATOM 1500 C CA . VAL B 1 26 ? -18.891 -9.133 -0.238 1 98.56 26 VAL B CA 1
ATOM 1501 C C . VAL B 1 26 ? -18.578 -9.914 -1.511 1 98.56 26 VAL B C 1
ATOM 1503 O O . VAL B 1 26 ? -18.766 -11.133 -1.565 1 98.56 26 VAL B O 1
ATOM 1506 N N . LEU B 1 27 ? -18.062 -9.211 -2.486 1 98.31 27 LEU B N 1
ATOM 1507 C CA . LEU B 1 27 ? -17.734 -9.867 -3.748 1 98.31 27 LEU B CA 1
ATOM 1508 C C . LEU B 1 27 ? -16.672 -10.938 -3.545 1 98.31 27 LEU B C 1
ATOM 1510 O O . LEU B 1 27 ? -16.766 -12.039 -4.086 1 98.31 27 LEU B O 1
ATOM 1514 N N . MET B 1 28 ? -15.641 -10.648 -2.764 1 98.31 28 MET B N 1
ATOM 1515 C CA . MET B 1 28 ? -14.594 -11.625 -2.479 1 98.31 28 MET B CA 1
ATOM 1516 C C . MET B 1 28 ? -15.148 -12.805 -1.684 1 98.31 28 MET B C 1
ATOM 1518 O O . MET B 1 28 ? -14.82 -13.961 -1.96 1 98.31 28 MET B O 1
ATOM 1522 N N . GLY B 1 29 ? -16 -12.555 -0.781 1 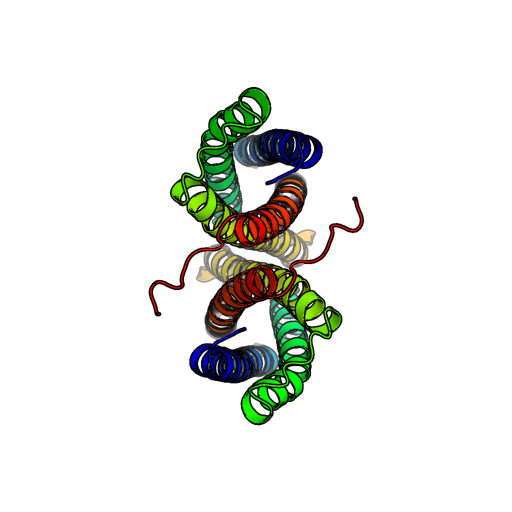97.5 29 GLY B N 1
ATOM 1523 C CA . GLY B 1 29 ? -16.578 -13.586 0.075 1 97.5 29 GLY B CA 1
ATOM 1524 C C . GLY B 1 29 ? -17.469 -14.547 -0.669 1 97.5 29 GLY B C 1
ATOM 1525 O O . GLY B 1 29 ? -17.625 -15.703 -0.264 1 97.5 29 GLY B O 1
ATOM 1526 N N . LEU B 1 30 ? -18.047 -14.055 -1.745 1 96.94 30 LEU B N 1
ATOM 1527 C CA . LEU B 1 30 ? -18.969 -14.875 -2.533 1 96.94 30 LEU B CA 1
ATOM 1528 C C . LEU B 1 30 ? -18.219 -15.555 -3.682 1 96.94 30 LEU B C 1
ATOM 1530 O O . LEU B 1 30 ? -18.812 -16.344 -4.426 1 96.94 30 LEU B O 1
ATOM 1534 N N . ASN B 1 31 ? -16.969 -15.234 -3.812 1 96.62 31 ASN B N 1
ATOM 1535 C CA . ASN B 1 31 ? -16.172 -15.773 -4.91 1 96.62 31 ASN B CA 1
ATOM 1536 C C . ASN B 1 31 ? -15.836 -17.25 -4.691 1 96.62 31 ASN B C 1
ATOM 1538 O O . ASN B 1 31 ? -15.102 -17.594 -3.768 1 96.62 31 ASN B O 1
ATOM 1542 N N . ASN B 1 32 ? -16.391 -18.078 -5.414 1 95 32 ASN B N 1
ATOM 1543 C CA . ASN B 1 32 ? -16.141 -19.516 -5.367 1 95 32 ASN B CA 1
ATOM 1544 C C . ASN B 1 32 ? -16.484 -20.188 -6.699 1 95 32 ASN B C 1
ATOM 1546 O O . ASN B 1 32 ? -17.094 -19.578 -7.57 1 95 32 ASN B O 1
ATOM 1550 N N . PHE B 1 33 ? -15.945 -21.312 -6.836 1 93.38 33 PHE B N 1
ATOM 1551 C CA . PHE B 1 33 ? -16.328 -22.141 -7.973 1 93.38 33 PHE B CA 1
ATOM 1552 C C . PHE B 1 33 ? -16.172 -23.625 -7.637 1 93.38 33 PHE B C 1
ATOM 1554 O O . PHE B 1 33 ? -15.484 -23.984 -6.68 1 93.38 33 PHE B O 1
ATOM 1561 N N . THR B 1 34 ? -16.938 -24.469 -8.266 1 93.31 34 THR B N 1
ATOM 1562 C CA . THR B 1 34 ? -16.859 -25.922 -8.109 1 93.31 34 THR B CA 1
ATOM 1563 C C . THR B 1 34 ? -16.484 -26.594 -9.43 1 93.31 34 THR B C 1
ATOM 1565 O O . THR B 1 34 ? -17.094 -26.312 -10.461 1 93.31 34 THR B O 1
ATOM 1568 N N . GLU B 1 35 ? -15.383 -27.359 -9.336 1 89.88 35 GLU B N 1
ATOM 1569 C CA . GLU B 1 35 ? -14.961 -28.125 -10.508 1 89.88 35 GLU B CA 1
ATOM 1570 C C . GLU B 1 35 ? -14.617 -29.562 -10.141 1 89.88 35 GLU B C 1
ATOM 1572 O O . GLU B 1 35 ? -13.812 -29.797 -9.234 1 89.88 35 GLU B O 1
ATOM 1577 N N . ASP B 1 36 ? -15.18 -30.562 -10.922 1 91.62 36 ASP B N 1
ATOM 1578 C CA . ASP B 1 36 ? -14.961 -31.984 -10.727 1 91.62 36 ASP B CA 1
ATOM 1579 C C . ASP B 1 36 ? -15.227 -32.375 -9.273 1 91.62 36 ASP B C 1
ATOM 1581 O O . ASP B 1 36 ? -14.43 -33.125 -8.672 1 91.62 36 ASP B O 1
ATOM 1585 N N . GLY B 1 37 ? -16.25 -31.766 -8.586 1 91.38 37 GLY B N 1
ATOM 1586 C CA . GLY B 1 37 ? -16.672 -32.125 -7.238 1 91.38 37 GLY B CA 1
ATOM 1587 C C . GLY B 1 37 ? -15.867 -31.422 -6.156 1 91.38 37 GLY B C 1
ATOM 1588 O O . GLY B 1 37 ? -16.141 -31.578 -4.965 1 91.38 37 GLY B O 1
ATOM 1589 N N . ILE B 1 38 ? -14.805 -30.75 -6.52 1 92 38 ILE B N 1
ATOM 1590 C CA . ILE B 1 38 ? -13.977 -30.016 -5.559 1 92 38 ILE B CA 1
ATOM 1591 C C . ILE B 1 38 ? -14.375 -28.547 -5.543 1 92 38 ILE B C 1
ATOM 1593 O O . ILE B 1 38 ? -14.391 -27.891 -6.586 1 92 38 ILE B O 1
ATOM 1597 N N . LYS B 1 39 ? -14.695 -28.156 -4.41 1 93.25 39 LYS B N 1
ATOM 1598 C CA . LYS B 1 39 ? -15.094 -26.766 -4.242 1 93.25 39 LYS B CA 1
ATOM 1599 C C . LYS B 1 39 ? -13.891 -25.891 -3.859 1 93.25 39 LYS B C 1
ATOM 1601 O O . LYS B 1 39 ? -13.148 -26.219 -2.936 1 93.25 39 LYS B O 1
ATOM 1606 N N . THR B 1 40 ? -13.703 -24.859 -4.609 1 93.69 40 THR B N 1
ATOM 1607 C CA . THR B 1 40 ? -12.672 -23.859 -4.344 1 93.69 40 THR B CA 1
ATOM 1608 C C . THR B 1 40 ? -13.289 -22.531 -3.951 1 93.69 40 THR B C 1
ATOM 1610 O O . THR B 1 40 ? -14.188 -22.031 -4.629 1 93.69 40 THR B O 1
ATOM 1613 N N . ARG B 1 41 ? -12.844 -21.953 -2.863 1 95.62 41 ARG B N 1
ATOM 1614 C CA . ARG B 1 41 ? -13.305 -20.656 -2.367 1 95.62 41 ARG B CA 1
ATOM 1615 C C . ARG B 1 41 ? -12.156 -19.656 -2.264 1 95.62 41 ARG B C 1
ATOM 1617 O O . ARG B 1 41 ? -10.992 -20.031 -2.416 1 95.62 41 ARG B O 1
ATOM 1624 N N . PHE B 1 42 ? -12.586 -18.438 -2.012 1 95.69 42 PHE B N 1
ATOM 1625 C CA . PHE B 1 42 ? -11.57 -17.391 -1.882 1 95.69 42 PHE B CA 1
ATOM 1626 C C . PHE B 1 42 ? -10.594 -17.719 -0.76 1 95.69 42 PHE B C 1
ATOM 1628 O O . PHE B 1 42 ? -9.43 -17.328 -0.805 1 95.69 42 PHE B O 1
ATOM 1635 N N . THR B 1 43 ? -11.008 -18.484 0.249 1 95.12 43 THR B N 1
ATOM 1636 C CA . THR B 1 43 ? -10.172 -18.828 1.4 1 95.12 43 THR B CA 1
ATOM 1637 C C . THR B 1 43 ? -9.047 -19.766 1 1 95.12 43 THR B C 1
ATOM 1639 O O . THR B 1 43 ? -8.102 -19.984 1.764 1 95.12 43 THR B O 1
ATOM 1642 N N . ASP B 1 44 ? -9.133 -20.344 -0.105 1 94.88 44 ASP B N 1
ATOM 1643 C CA . ASP B 1 44 ? -8.117 -21.297 -0.555 1 94.88 44 ASP B CA 1
ATOM 1644 C C . ASP B 1 44 ? -6.891 -20.562 -1.102 1 94.88 44 ASP B C 1
ATOM 1646 O O . ASP B 1 44 ? -5.84 -21.172 -1.311 1 94.88 44 ASP B O 1
ATOM 1650 N N . LEU B 1 45 ? -7.02 -19.266 -1.34 1 94.69 45 LEU B N 1
ATOM 1651 C CA . LEU B 1 45 ? -5.883 -18.438 -1.718 1 94.69 45 LEU B CA 1
ATOM 1652 C C . LEU B 1 45 ? -5.512 -17.469 -0.591 1 94.69 45 LEU B C 1
ATOM 1654 O O . LEU B 1 45 ? -6.332 -16.656 -0.167 1 94.69 45 LEU B O 1
ATOM 1658 N N . ILE B 1 46 ? -4.355 -17.547 -0.138 1 94.62 46 ILE B N 1
ATOM 1659 C CA . ILE B 1 46 ? -3.871 -16.672 0.924 1 94.62 46 ILE B CA 1
ATOM 1660 C C . ILE B 1 46 ? -4.008 -15.211 0.492 1 94.62 46 ILE B C 1
ATOM 1662 O O . ILE B 1 46 ? -4.363 -14.352 1.299 1 94.62 46 ILE B O 1
ATOM 1666 N N . ALA B 1 47 ? -3.701 -14.938 -0.75 1 94.81 47 ALA B N 1
ATOM 1667 C CA . ALA B 1 47 ? -3.783 -13.586 -1.304 1 94.81 47 ALA B CA 1
ATOM 1668 C C . ALA B 1 47 ? -5.195 -13.023 -1.17 1 94.81 47 ALA B C 1
ATOM 1670 O O . ALA B 1 47 ? -5.379 -11.875 -0.752 1 94.81 47 ALA B O 1
ATOM 1671 N N . TYR B 1 48 ? -6.176 -13.859 -1.476 1 97.38 48 TYR B N 1
ATOM 1672 C CA . TYR B 1 48 ? -7.555 -13.391 -1.438 1 97.38 48 TYR B CA 1
ATOM 1673 C C . TYR B 1 48 ? -8.047 -13.25 -0.003 1 97.38 48 TYR B C 1
ATOM 1675 O O . TYR B 1 48 ? -8.852 -12.367 0.301 1 97.38 48 TYR B O 1
ATOM 1683 N N . ARG B 1 49 ? -7.559 -14.086 0.88 1 97.88 49 ARG B N 1
ATOM 1684 C CA . ARG B 1 49 ? -7.836 -13.883 2.299 1 97.88 49 ARG B CA 1
ATOM 1685 C C . ARG B 1 49 ? -7.309 -12.531 2.773 1 97.88 49 ARG B C 1
ATOM 1687 O O . ARG B 1 49 ? -7.949 -11.852 3.578 1 97.88 49 ARG B O 1
ATOM 1694 N N . TYR B 1 50 ? -6.168 -12.203 2.277 1 98 50 TYR B N 1
ATOM 1695 C CA . TYR B 1 50 ? -5.559 -10.93 2.652 1 98 50 TYR B CA 1
ATOM 1696 C C . TYR B 1 50 ? -6.359 -9.758 2.102 1 98 50 TYR B C 1
ATOM 1698 O O . TYR B 1 50 ? -6.602 -8.773 2.809 1 98 50 TYR B O 1
ATOM 1706 N N . VAL B 1 51 ? -6.703 -9.836 0.84 1 98.19 51 VAL B N 1
ATOM 1707 C CA . VAL B 1 51 ? -7.531 -8.797 0.237 1 98.19 51 VAL B CA 1
ATOM 1708 C C . VAL B 1 51 ? -8.828 -8.641 1.032 1 98.19 51 VAL B C 1
ATOM 1710 O O . VAL B 1 51 ? -9.227 -7.523 1.368 1 98.19 51 VAL B O 1
ATOM 1713 N N . PHE B 1 52 ? -9.492 -9.773 1.38 1 98.5 52 PHE B N 1
ATOM 1714 C CA . PHE B 1 52 ? -10.719 -9.773 2.18 1 98.5 52 PHE B CA 1
ATOM 1715 C C . PHE B 1 52 ? -10.477 -9.117 3.537 1 98.5 52 PHE B C 1
ATOM 1717 O O . PHE B 1 52 ? -11.242 -8.258 3.963 1 98.5 52 PHE B O 1
ATOM 1724 N N . ALA B 1 53 ? -9.375 -9.492 4.168 1 98.62 53 ALA B N 1
ATOM 1725 C CA . ALA B 1 53 ? -9.062 -8.992 5.504 1 98.62 53 ALA B CA 1
ATOM 1726 C C . ALA B 1 53 ? -8.797 -7.492 5.484 1 98.62 53 ALA B C 1
ATOM 1728 O O . ALA B 1 53 ? -9.273 -6.758 6.352 1 98.62 53 ALA B O 1
ATOM 1729 N N . THR B 1 54 ? -7.98 -7.012 4.527 1 98.56 54 THR B N 1
ATOM 1730 C CA . THR B 1 54 ? -7.688 -5.586 4.457 1 98.56 54 THR B CA 1
ATOM 1731 C C . THR B 1 54 ? -8.961 -4.785 4.195 1 98.56 54 THR B C 1
ATOM 1733 O O . THR B 1 54 ? -9.172 -3.73 4.801 1 98.56 54 THR B O 1
ATOM 1736 N N . GLY B 1 55 ? -9.836 -5.324 3.299 1 98.75 55 GLY B N 1
ATOM 1737 C CA . GLY B 1 55 ? -11.125 -4.68 3.072 1 98.75 55 GLY B CA 1
ATOM 1738 C C . GLY B 1 55 ? -12 -4.641 4.309 1 98.75 55 GLY B C 1
ATOM 1739 O O . GLY B 1 55 ? -12.609 -3.615 4.613 1 98.75 55 GLY B O 1
ATOM 1740 N N . ALA B 1 56 ? -12 -5.738 5.047 1 98.69 56 ALA B N 1
ATOM 1741 C CA . ALA B 1 56 ? -12.828 -5.848 6.242 1 98.69 56 ALA B CA 1
ATOM 1742 C C . ALA B 1 56 ? -12.344 -4.902 7.336 1 98.69 56 ALA B C 1
ATOM 1744 O O . ALA B 1 56 ? -13.148 -4.238 7.992 1 98.69 56 ALA B O 1
ATOM 1745 N N . VAL B 1 57 ? -11.094 -4.828 7.52 1 98.62 57 VAL B N 1
ATOM 1746 C CA . VAL B 1 57 ? -10.523 -3.943 8.531 1 98.62 57 VAL B CA 1
ATOM 1747 C C . VAL B 1 57 ? -10.805 -2.488 8.156 1 98.62 57 VAL B C 1
ATOM 1749 O O . VAL B 1 57 ? -11.188 -1.684 9 1 98.62 57 VAL B O 1
ATOM 1752 N N . GLY B 1 58 ? -10.547 -2.16 6.855 1 98.5 58 GLY B N 1
ATOM 1753 C CA . GLY B 1 58 ? -10.883 -0.82 6.402 1 98.5 58 GLY B CA 1
ATOM 1754 C C . GLY B 1 58 ? -12.352 -0.48 6.582 1 98.5 58 GLY B C 1
ATOM 1755 O O . GLY B 1 58 ? -12.695 0.642 6.965 1 98.5 58 GLY B O 1
ATOM 1756 N N . PHE B 1 59 ? -13.188 -1.465 6.301 1 98.62 59 PHE B N 1
ATOM 1757 C CA . PHE B 1 59 ? -14.625 -1.296 6.453 1 98.62 59 PHE B CA 1
ATOM 1758 C C . PHE B 1 59 ? -14.984 -1.001 7.906 1 98.62 59 PHE B C 1
ATOM 1760 O O . PHE B 1 59 ? -15.719 -0.051 8.188 1 98.62 59 PHE B O 1
ATOM 1767 N N . LEU B 1 60 ? -14.492 -1.78 8.82 1 98.38 60 LEU B N 1
ATOM 1768 C CA . LEU B 1 60 ? -14.781 -1.603 10.234 1 98.38 60 LEU B CA 1
ATOM 1769 C C . LEU B 1 60 ? -14.273 -0.254 10.734 1 98.38 60 LEU B C 1
ATOM 1771 O O . LEU B 1 60 ? -14.969 0.441 11.477 1 98.38 60 LEU B O 1
ATOM 1775 N N . TYR B 1 61 ? -13.094 0.128 10.328 1 98.06 61 TYR B N 1
ATOM 1776 C CA . TYR B 1 61 ? -12.523 1.42 10.695 1 98.06 61 TYR B CA 1
ATOM 1777 C C . TYR B 1 61 ? -13.422 2.562 10.234 1 98.06 61 TYR B C 1
ATOM 1779 O O . TYR B 1 61 ? -13.711 3.482 11 1 98.06 61 TYR B O 1
ATOM 1787 N N . THR B 1 62 ? -13.805 2.465 9.008 1 97.81 62 THR B N 1
ATOM 1788 C CA . THR B 1 62 ? -14.617 3.527 8.43 1 97.81 62 THR B CA 1
ATOM 1789 C C . THR B 1 62 ? -15.992 3.578 9.086 1 97.81 62 THR B C 1
ATOM 1791 O O . THR B 1 62 ? -16.547 4.66 9.289 1 97.81 62 THR B O 1
ATOM 1794 N N . LEU B 1 63 ? -16.5 2.43 9.414 1 97.19 63 LEU B N 1
ATOM 1795 C CA . LEU B 1 63 ? -17.797 2.355 10.102 1 97.19 63 LEU B CA 1
ATOM 1796 C C . LEU B 1 63 ? -17.734 3.082 11.438 1 97.19 63 LEU B C 1
ATOM 1798 O O . LEU B 1 63 ? -18.672 3.805 11.797 1 97.19 63 LEU B O 1
ATOM 1802 N N . ILE B 1 64 ? -16.625 2.961 12.148 1 95.88 64 ILE B N 1
ATOM 1803 C CA . ILE B 1 64 ? -16.438 3.59 13.445 1 95.88 64 ILE B CA 1
ATOM 1804 C C . ILE B 1 64 ? -16.25 5.094 13.266 1 95.88 64 ILE B C 1
ATOM 1806 O O . ILE B 1 64 ? -16.672 5.887 14.109 1 95.88 64 ILE B O 1
ATOM 1810 N N . GLN B 1 65 ? -15.75 5.48 12.133 1 94.06 65 GLN B N 1
ATOM 1811 C CA . GLN B 1 65 ? -15.422 6.887 11.906 1 94.06 65 GLN B CA 1
ATOM 1812 C C . GLN B 1 65 ? -16.656 7.672 11.477 1 94.06 65 GLN B C 1
ATOM 1814 O O . GLN B 1 65 ? -16.734 8.891 11.688 1 94.06 65 GLN B O 1
ATOM 1819 N N . ILE B 1 66 ? -17.688 7.105 10.992 1 95.19 66 ILE B N 1
ATOM 1820 C CA . ILE B 1 66 ? -18.812 7.781 10.383 1 95.19 66 ILE B CA 1
ATOM 1821 C C . ILE B 1 66 ? -19.594 8.547 11.445 1 95.19 66 ILE B C 1
ATOM 1823 O O . ILE B 1 66 ? -19.922 9.727 11.266 1 95.19 66 ILE B O 1
ATOM 1827 N N . PRO B 1 67 ? -19.906 7.992 12.703 1 92.75 67 PRO B N 1
ATOM 1828 C CA . PRO B 1 67 ? -20.609 8.789 13.711 1 92.75 67 PRO B CA 1
ATOM 1829 C C . PRO B 1 67 ? -19.844 10.062 14.086 1 92.75 67 PRO B C 1
ATOM 1831 O O . PRO B 1 67 ? -20.469 11.094 14.352 1 92.75 67 PRO B O 1
ATOM 1834 N N . PHE B 1 68 ? -18.594 9.914 14.086 1 88.69 68 PHE B N 1
ATOM 1835 C CA . PHE B 1 68 ? -17.812 11.094 14.391 1 88.69 68 PHE B CA 1
ATOM 1836 C C . PHE B 1 68 ? -17.906 12.125 13.273 1 88.69 68 PHE B C 1
ATOM 1838 O O . PHE B 1 68 ? -18 13.328 13.539 1 88.69 68 PHE B O 1
ATOM 1845 N N . ALA B 1 69 ? -17.859 11.68 12.039 1 89.5 69 ALA B N 1
ATOM 1846 C CA . ALA B 1 69 ? -17.969 12.594 10.906 1 89.5 69 ALA B CA 1
ATOM 1847 C C . ALA B 1 69 ? -19.344 13.273 10.891 1 89.5 69 ALA B C 1
ATOM 1849 O O . ALA B 1 69 ? -19.453 14.461 10.594 1 89.5 69 ALA B O 1
ATOM 1850 N N . VAL B 1 70 ? -20.359 12.5 11.203 1 91.06 70 VAL B N 1
ATOM 1851 C CA . VAL B 1 70 ? -21.703 13.055 11.266 1 91.06 70 VAL B CA 1
ATOM 1852 C C . VAL B 1 70 ? -21.781 14.109 12.375 1 91.06 70 VAL B C 1
ATOM 1854 O O . VAL B 1 70 ? -22.312 15.195 12.172 1 91.06 70 VAL B O 1
ATOM 1857 N N . TYR B 1 71 ? -21.219 13.711 13.469 1 86.94 71 TYR B N 1
ATOM 1858 C CA . TYR B 1 71 ? -21.188 14.625 14.609 1 86.94 71 TYR B CA 1
ATOM 1859 C C . TYR B 1 71 ? -20.531 15.945 14.234 1 86.94 71 TYR B C 1
ATOM 1861 O O . TYR B 1 71 ? -21.031 17.016 14.586 1 86.94 71 TYR B O 1
ATOM 1869 N N . ASN B 1 72 ? -19.453 15.883 13.531 1 84.38 72 ASN B N 1
ATOM 1870 C CA . ASN B 1 72 ? -18.719 17.078 13.133 1 84.38 72 ASN B CA 1
ATOM 1871 C C . ASN B 1 72 ? -19.531 17.938 12.172 1 84.38 72 ASN B C 1
ATOM 1873 O O . ASN B 1 72 ? -19.469 19.172 12.234 1 84.38 72 ASN B O 1
ATOM 1877 N N . VAL B 1 73 ? -20.234 17.359 11.289 1 85.81 73 VAL B N 1
ATOM 1878 C CA . VAL B 1 73 ? -21.047 18.109 10.328 1 85.81 73 VAL B CA 1
ATOM 1879 C C . VAL B 1 73 ? -22.219 18.766 11.047 1 85.81 73 VAL B C 1
ATOM 1881 O O . VAL B 1 73 ? -22.562 19.906 10.758 1 85.81 73 VAL B O 1
ATOM 1884 N N . VAL B 1 74 ? -22.844 18.078 11.984 1 86.75 74 VAL B N 1
ATOM 1885 C CA . VAL B 1 74 ? -24.031 18.562 12.672 1 86.75 74 VAL B CA 1
ATOM 1886 C C . VAL B 1 74 ? -23.641 19.672 13.648 1 86.75 74 VAL B C 1
ATOM 1888 O O . VAL B 1 74 ? -24.328 20.703 13.742 1 86.75 74 VAL B O 1
ATOM 1891 N N . LYS B 1 75 ? -22.547 19.391 14.406 1 77.81 75 LYS B N 1
ATOM 1892 C CA . LYS B 1 75 ? -22.188 20.359 15.445 1 77.81 75 LYS B CA 1
ATOM 1893 C C . LYS B 1 75 ? -21.328 21.484 14.883 1 77.81 75 LYS B C 1
ATOM 1895 O O . LYS B 1 75 ? -21.125 22.516 15.539 1 77.81 75 LYS B O 1
ATOM 1900 N N . GLU B 1 76 ? -21.125 21.531 13.625 1 65.94 76 GLU B N 1
ATOM 1901 C CA . GLU B 1 76 ? -20.312 22.516 12.898 1 65.94 76 GLU B CA 1
ATOM 1902 C C . GLU B 1 76 ? -19.188 23.062 13.781 1 65.94 76 GLU B C 1
ATOM 1904 O O . GLU B 1 76 ? -18.016 22.984 13.414 1 65.94 76 GLU B O 1
ATOM 1909 N N . LYS B 1 77 ? -19.656 24.312 14.578 1 55.25 77 LYS B N 1
ATOM 1910 C CA . LYS B 1 77 ? -18.781 25.234 15.297 1 55.25 77 LYS B CA 1
ATOM 1911 C C . LYS B 1 77 ? -18.062 24.531 16.453 1 55.25 77 LYS B C 1
ATOM 1913 O O . LYS B 1 77 ? -17.047 25.016 16.953 1 55.25 77 LYS B O 1
ATOM 1918 N N . ARG B 1 78 ? -18.656 23.594 17.078 1 47.09 78 ARG B N 1
ATOM 1919 C CA . ARG B 1 78 ? -18.141 23.062 18.328 1 47.09 78 ARG B CA 1
ATOM 1920 C C . ARG B 1 78 ? -17.109 21.969 18.078 1 47.09 78 ARG B C 1
ATOM 1922 O O . ARG B 1 78 ? -16.75 21.219 19 1 47.09 78 ARG B O 1
ATOM 1929 N N . TRP B 1 79 ? -16.672 21.844 16.938 1 50.12 79 TRP B N 1
ATOM 1930 C CA . TRP B 1 79 ? -15.602 20.875 16.781 1 50.12 79 TRP B CA 1
ATOM 1931 C C . TRP B 1 79 ? -14.656 20.922 17.984 1 50.12 79 TRP B C 1
ATOM 1933 O O . TRP B 1 79 ? -13.93 21.891 18.172 1 50.12 79 TRP B O 1
ATOM 1943 N N . ILE B 1 80 ? -15.266 20.578 19.094 1 45.72 80 ILE B N 1
ATOM 1944 C CA . ILE B 1 80 ? -14.43 20.391 20.281 1 45.72 80 ILE B CA 1
ATOM 1945 C C . ILE B 1 80 ? -13.023 19.953 19.859 1 45.72 80 ILE B C 1
ATOM 1947 O O . ILE B 1 80 ? -12.867 19.016 19.078 1 45.72 80 ILE B O 1
ATOM 1951 N N . ARG B 1 81 ? -12.047 20.766 19.938 1 48.25 81 ARG B N 1
ATOM 1952 C CA . ARG B 1 81 ? -10.602 20.656 20.078 1 48.25 81 ARG B CA 1
ATOM 1953 C C . ARG B 1 81 ? -10.203 19.266 20.547 1 48.25 81 ARG B C 1
ATOM 1955 O O . ARG B 1 81 ? -9.219 19.094 21.281 1 48.25 81 ARG B O 1
ATOM 1962 N N . ASN B 1 82 ? -11.25 18.25 20.625 1 52.28 82 ASN B N 1
ATOM 1963 C CA . ASN B 1 82 ? -10.617 17.109 21.281 1 52.28 82 ASN B CA 1
ATOM 1964 C C . ASN B 1 82 ? -9.523 16.5 20.406 1 52.28 82 ASN B C 1
ATOM 1966 O O . ASN B 1 82 ? -9.812 15.969 19.328 1 52.28 82 ASN B O 1
ATOM 1970 N N . GLY B 1 83 ? -8.422 17.109 20.5 1 62.19 83 GLY B N 1
ATOM 1971 C CA . GLY B 1 83 ? -7.133 16.75 19.938 1 62.19 83 GLY B CA 1
ATOM 1972 C C . GLY B 1 83 ? -6.988 15.266 19.672 1 62.19 83 GLY B C 1
ATOM 1973 O O . GLY B 1 83 ? -6.344 14.867 18.688 1 62.19 83 GLY B O 1
ATOM 1974 N N . PHE B 1 84 ? -7.902 14.438 20.375 1 66 84 PHE B N 1
ATOM 1975 C CA . PHE B 1 84 ? -7.715 12.992 20.281 1 66 84 PHE B CA 1
ATOM 1976 C C . PHE B 1 84 ? -8.305 12.469 18.969 1 66 84 PHE B C 1
ATOM 1978 O O . PHE B 1 84 ? -7.695 11.625 18.312 1 66 84 PHE B O 1
ATOM 1985 N N . LEU B 1 85 ? -9.477 13.016 18.578 1 70.25 85 LEU B N 1
ATOM 1986 C CA . LEU B 1 85 ? -10.133 12.547 17.359 1 70.25 85 LEU B CA 1
ATOM 1987 C C . LEU B 1 85 ? -9.336 12.961 16.125 1 70.25 85 LEU B C 1
ATOM 1989 O O . LEU B 1 85 ? -9.273 12.211 15.141 1 70.25 85 LEU B O 1
ATOM 1993 N N . GLN B 1 86 ? -8.797 13.992 16.266 1 76.31 86 GLN B N 1
ATOM 1994 C CA . GLN B 1 86 ? -7.992 14.469 15.133 1 76.31 86 GLN B CA 1
ATOM 1995 C C . GLN B 1 86 ? -6.734 13.625 14.969 1 76.31 86 GLN B C 1
ATOM 1997 O O . GLN B 1 86 ? -6.336 13.312 13.844 1 76.31 86 GLN B O 1
ATOM 2002 N N . GLU B 1 87 ? -6.195 13.273 16.141 1 77.62 87 GLU B N 1
ATOM 2003 C CA . GLU B 1 87 ? -5.031 12.398 16.094 1 77.62 87 GLU B CA 1
ATOM 2004 C C . GLU B 1 87 ? -5.402 11.008 15.578 1 77.62 87 GLU B C 1
ATOM 2006 O O . GLU B 1 87 ? -4.652 10.398 14.805 1 77.62 87 GLU B O 1
ATOM 2011 N N . PHE B 1 88 ? -6.551 10.648 15.961 1 83.06 88 PHE B N 1
ATOM 2012 C CA . PHE B 1 88 ? -7.02 9.336 15.523 1 83.06 88 PHE B CA 1
ATOM 2013 C C . PHE B 1 88 ? -7.266 9.328 14.023 1 83.06 88 PHE B C 1
ATOM 2015 O O . PHE B 1 88 ? -6.887 8.375 13.328 1 83.06 88 PHE B O 1
ATOM 2022 N N . ASP B 1 89 ? -7.801 10.352 13.5 1 86.69 89 ASP B N 1
ATOM 2023 C CA . ASP B 1 89 ? -8.008 10.453 12.062 1 86.69 89 ASP B CA 1
ATOM 2024 C C . ASP B 1 89 ? -6.672 10.523 11.32 1 86.69 89 ASP B C 1
ATOM 2026 O O . ASP B 1 89 ? -6.5 9.891 10.281 1 86.69 89 ASP B O 1
ATOM 2030 N N . PHE B 1 90 ? -5.867 11.273 11.938 1 88.19 90 PHE B N 1
ATOM 2031 C CA . PHE B 1 90 ? -4.582 11.516 11.289 1 88.19 90 PHE B CA 1
ATOM 2032 C C . PHE B 1 90 ? -3.799 10.219 11.133 1 88.19 90 PHE B C 1
ATOM 2034 O O . PHE B 1 90 ? -3.406 9.859 10.023 1 88.19 90 PHE B O 1
ATOM 2041 N N . TYR B 1 91 ? -3.629 9.453 12.086 1 92.31 91 TYR B N 1
ATOM 2042 C CA . TYR B 1 91 ? -2.854 8.211 12.031 1 92.31 91 TYR B CA 1
ATOM 2043 C C . TYR B 1 91 ? -3.68 7.078 11.445 1 92.31 91 TYR B C 1
ATOM 2045 O O . TYR B 1 91 ? -3.172 6.281 10.648 1 92.31 91 TYR B O 1
ATOM 2053 N N . GLY B 1 92 ? -4.891 7.004 11.852 1 95.75 92 GLY B N 1
ATOM 2054 C CA . GLY B 1 92 ? -5.758 5.93 11.391 1 95.75 92 GLY B CA 1
ATOM 2055 C C . GLY B 1 92 ? -5.953 5.918 9.891 1 95.75 92 GLY B C 1
ATOM 2056 O O . GLY B 1 92 ? -5.852 4.867 9.25 1 95.75 92 GLY B O 1
ATOM 2057 N N . ASP B 1 93 ? -6.234 7.086 9.32 1 96.56 93 ASP B N 1
ATOM 2058 C CA . ASP B 1 93 ? -6.418 7.18 7.879 1 96.56 93 ASP B CA 1
ATOM 2059 C C . ASP B 1 93 ? -5.148 6.77 7.133 1 96.56 93 ASP B C 1
ATOM 2061 O O . ASP B 1 93 ? -5.219 6.152 6.066 1 96.56 93 ASP B O 1
ATOM 2065 N N . LYS B 1 94 ? -4.027 7.105 7.648 1 96.25 94 LYS B N 1
ATOM 2066 C CA . LYS B 1 94 ? -2.764 6.734 7.016 1 96.25 94 LYS B CA 1
ATOM 2067 C C . LYS B 1 94 ? -2.553 5.223 7.055 1 96.25 94 LYS B C 1
ATOM 2069 O O . LYS B 1 94 ? -2.273 4.602 6.027 1 96.25 94 LYS B O 1
ATOM 2074 N N . VAL B 1 95 ? -2.709 4.641 8.18 1 96.81 95 VAL B N 1
ATOM 2075 C CA . VAL B 1 95 ? -2.51 3.207 8.352 1 96.81 95 VAL B CA 1
ATOM 2076 C C . VAL B 1 95 ? -3.482 2.438 7.465 1 96.81 95 VAL B C 1
ATOM 2078 O O . VAL B 1 95 ? -3.098 1.473 6.801 1 96.81 95 VAL B O 1
ATOM 2081 N N . MET B 1 96 ? -4.73 2.848 7.426 1 98.25 96 MET B N 1
ATOM 2082 C CA . MET B 1 96 ? -5.719 2.166 6.598 1 98.25 96 MET B CA 1
ATOM 2083 C C . MET B 1 96 ? -5.383 2.307 5.117 1 98.25 96 MET B C 1
ATOM 2085 O O . MET B 1 96 ? -5.559 1.363 4.344 1 98.25 96 MET B O 1
ATOM 2089 N N . ALA B 1 97 ? -4.914 3.496 4.773 1 98.19 97 ALA B N 1
ATOM 2090 C CA . ALA B 1 97 ? -4.551 3.697 3.375 1 98.19 97 ALA B CA 1
ATOM 2091 C C . ALA B 1 97 ? -3.402 2.775 2.969 1 98.19 97 ALA B C 1
ATOM 2093 O O . ALA B 1 97 ? -3.428 2.18 1.889 1 98.19 97 ALA B O 1
ATOM 2094 N N . PHE B 1 98 ? -2.416 2.619 3.838 1 98.44 98 PHE B N 1
ATOM 2095 C CA . PHE B 1 98 ? -1.302 1.719 3.568 1 98.44 98 PHE B CA 1
ATOM 2096 C C . PHE B 1 98 ? -1.785 0.278 3.453 1 98.44 98 PHE B C 1
ATOM 2098 O O . PHE B 1 98 ? -1.365 -0.453 2.553 1 98.44 98 PHE B O 1
ATOM 2105 N N . LEU B 1 99 ? -2.586 -0.058 4.379 1 98.38 99 LEU B N 1
ATOM 2106 C CA . LEU B 1 99 ? -3.119 -1.416 4.41 1 98.38 99 LEU B CA 1
ATOM 2107 C C . LEU B 1 99 ? -3.91 -1.717 3.139 1 98.38 99 LEU B C 1
ATOM 2109 O O . LEU B 1 99 ? -3.719 -2.766 2.518 1 98.38 99 LEU B O 1
ATOM 2113 N N . LEU B 1 100 ? -4.777 -0.802 2.746 1 98.81 100 LEU B N 1
ATOM 2114 C CA . LEU B 1 100 ? -5.594 -0.996 1.554 1 98.81 100 LEU B CA 1
ATOM 2115 C C . LEU B 1 100 ? -4.727 -1.028 0.3 1 98.81 100 LEU B C 1
ATOM 2117 O O . LEU B 1 100 ? -4.965 -1.836 -0.602 1 98.81 100 LEU B O 1
ATOM 2121 N N . ALA B 1 101 ? -3.725 -0.196 0.229 1 98.56 101 ALA B N 1
ATOM 2122 C CA . ALA B 1 101 ? -2.809 -0.2 -0.907 1 98.56 101 ALA B CA 1
ATOM 2123 C C . ALA B 1 101 ? -2.117 -1.554 -1.051 1 98.56 101 ALA B C 1
ATOM 2125 O O . ALA B 1 101 ? -1.983 -2.074 -2.16 1 98.56 101 ALA B O 1
ATOM 2126 N N . SER B 1 102 ? -1.706 -2.09 0.069 1 98.44 102 SER B N 1
ATOM 2127 C CA . SER B 1 102 ? -1.055 -3.395 0.032 1 98.44 102 SER B CA 1
ATOM 2128 C C . SER B 1 102 ? -2.027 -4.488 -0.403 1 98.44 102 SER B C 1
ATOM 2130 O O . SER B 1 102 ? -1.656 -5.391 -1.153 1 98.44 102 SER B O 1
ATOM 2132 N N . GLY B 1 103 ? -3.281 -4.418 0.082 1 98.56 103 GLY B N 1
ATOM 2133 C CA . GLY B 1 103 ? -4.297 -5.367 -0.345 1 98.56 103 GLY B CA 1
ATOM 2134 C C . GLY B 1 103 ? -4.562 -5.324 -1.838 1 98.56 103 GLY B C 1
ATOM 2135 O O . GLY B 1 103 ? -4.684 -6.367 -2.482 1 98.56 103 GLY B O 1
ATOM 2136 N N . VAL B 1 104 ? -4.652 -4.113 -2.354 1 98.56 104 VAL B N 1
ATOM 2137 C CA . VAL B 1 104 ? -4.848 -3.922 -3.787 1 98.56 104 VAL B CA 1
ATOM 2138 C C . VAL B 1 104 ? -3.701 -4.578 -4.555 1 98.56 104 VAL B C 1
ATOM 2140 O O . VAL B 1 104 ? -3.932 -5.316 -5.516 1 98.56 104 VAL B O 1
ATOM 2143 N N . GLY B 1 105 ? -2.477 -4.355 -4.098 1 98.12 105 GLY B N 1
ATOM 2144 C CA . GLY B 1 105 ? -1.317 -4.961 -4.738 1 98.12 105 GLY B CA 1
ATOM 2145 C C . GLY B 1 105 ? -1.364 -6.477 -4.754 1 98.12 105 GLY B C 1
ATOM 2146 O O . GLY B 1 105 ? -1.164 -7.098 -5.797 1 98.12 105 GLY B O 1
ATOM 2147 N N . VAL B 1 106 ? -1.675 -7.027 -3.611 1 98.06 106 VAL B N 1
ATOM 2148 C CA . VAL B 1 106 ? -1.713 -8.484 -3.475 1 98.06 106 VAL B CA 1
ATOM 2149 C C . VAL B 1 106 ? -2.781 -9.062 -4.398 1 98.06 106 VAL B C 1
ATOM 2151 O O . VAL B 1 106 ? -2.539 -10.047 -5.094 1 98.06 106 VAL B O 1
ATOM 2154 N N . GLY B 1 107 ? -3.947 -8.477 -4.422 1 97.81 107 GLY B N 1
ATOM 2155 C CA . GLY B 1 107 ? -5.055 -8.969 -5.23 1 97.81 107 GLY B CA 1
ATOM 2156 C C . GLY B 1 107 ? -4.738 -9.008 -6.711 1 97.81 107 GLY B C 1
ATOM 2157 O O . GLY B 1 107 ? -4.832 -10.062 -7.344 1 97.81 107 GLY B O 1
ATOM 2158 N N . PHE B 1 108 ? -4.297 -7.867 -7.234 1 96.75 108 PHE B N 1
ATOM 2159 C CA . PHE B 1 108 ? -3.947 -7.805 -8.648 1 96.75 108 PHE B CA 1
ATOM 2160 C C . PHE B 1 108 ? -2.723 -8.664 -8.938 1 96.75 108 PHE B C 1
ATOM 2162 O O . PHE B 1 108 ? -2.703 -9.414 -9.922 1 96.75 108 PHE B O 1
ATOM 2169 N N . GLY B 1 109 ? -1.737 -8.555 -8.078 1 96.62 109 GLY B N 1
ATOM 2170 C CA . GLY B 1 109 ? -0.483 -9.25 -8.312 1 96.62 109 GLY B CA 1
ATOM 2171 C C . GLY B 1 109 ? -0.652 -10.75 -8.438 1 96.62 109 GLY B C 1
ATOM 2172 O O . GLY B 1 109 ? -0.177 -11.352 -9.406 1 96.62 109 GLY B O 1
ATOM 2173 N N . VAL B 1 110 ? -1.374 -11.32 -7.562 1 96.12 110 VAL B N 1
ATOM 2174 C CA . VAL B 1 110 ? -1.529 -12.773 -7.543 1 96.12 110 VAL B CA 1
ATOM 2175 C C . VAL B 1 110 ? -2.432 -13.211 -8.695 1 96.12 110 VAL B C 1
ATOM 2177 O O . VAL B 1 110 ? -2.141 -14.195 -9.383 1 96.12 110 VAL B O 1
ATOM 2180 N N . SER B 1 111 ? -3.523 -12.43 -8.906 1 95.19 111 SER B N 1
ATOM 2181 C CA . SER B 1 111 ? -4.434 -12.797 -9.984 1 95.19 111 SER B CA 1
ATOM 2182 C C . SER B 1 111 ? -3.732 -12.758 -11.336 1 95.19 111 SER B C 1
ATOM 2184 O O . SER B 1 111 ? -3.834 -13.695 -12.125 1 95.19 111 SER B O 1
ATOM 2186 N N . PHE B 1 112 ? -2.99 -11.742 -11.562 1 93.56 112 PHE B N 1
ATOM 2187 C CA . PHE B 1 112 ? -2.293 -11.609 -12.836 1 93.56 112 PHE B CA 1
ATOM 2188 C C . PHE B 1 112 ? -1.211 -12.672 -12.977 1 93.56 112 PHE B C 1
ATOM 2190 O O . PHE B 1 112 ? -1.062 -13.273 -14.039 1 93.56 112 PHE B O 1
ATOM 2197 N N . GLU B 1 113 ? -0.515 -12.938 -11.945 1 94.75 113 GLU B N 1
ATOM 2198 C CA . GLU B 1 113 ? 0.579 -13.898 -12.008 1 94.75 113 GLU B CA 1
ATOM 2199 C C . GLU B 1 113 ? 0.054 -15.312 -12.242 1 94.75 113 GLU B C 1
ATOM 2201 O O . GLU B 1 113 ? 0.599 -16.062 -13.062 1 94.75 113 GLU B O 1
ATOM 2206 N N . LEU B 1 114 ? -0.988 -15.68 -11.547 1 93.19 114 LEU B N 1
ATOM 2207 C CA . LEU B 1 114 ? -1.551 -17.016 -11.695 1 93.19 114 LEU B CA 1
ATOM 2208 C C . LEU B 1 114 ? -2.129 -17.203 -13.094 1 93.19 114 LEU B C 1
ATOM 2210 O O . LEU B 1 114 ? -1.955 -18.266 -13.703 1 93.19 114 LEU B O 1
ATOM 2214 N N . LYS B 1 115 ? -2.76 -16.203 -13.602 1 92.19 115 LYS B N 1
ATOM 2215 C CA . LYS B 1 115 ? -3.309 -16.281 -14.953 1 92.19 115 LYS B CA 1
ATOM 2216 C C . LYS B 1 115 ? -2.197 -16.406 -15.992 1 92.19 115 LYS B C 1
ATOM 2218 O O . LYS B 1 115 ? -2.342 -17.141 -16.984 1 92.19 115 LYS B O 1
ATOM 2223 N N . ARG B 1 116 ? -1.208 -15.742 -15.781 1 90.75 116 ARG B N 1
ATOM 2224 C CA . ARG B 1 116 ? -0.084 -15.766 -16.703 1 90.75 116 ARG B CA 1
ATOM 2225 C C . ARG B 1 116 ? 0.631 -17.109 -16.656 1 90.75 116 ARG B C 1
ATOM 2227 O O . ARG B 1 116 ? 0.939 -17.703 -17.703 1 90.75 116 ARG B O 1
ATOM 2234 N N . LEU B 1 117 ? 0.868 -17.703 -15.5 1 87.62 117 LEU B N 1
ATOM 2235 C CA . LEU B 1 117 ? 1.674 -18.906 -15.312 1 87.62 117 LEU B CA 1
ATOM 2236 C C . LEU B 1 117 ? 0.865 -20.156 -15.625 1 87.62 117 LEU B C 1
ATOM 2238 O O . LEU B 1 117 ? 1.393 -21.109 -16.203 1 87.62 117 LEU B O 1
ATOM 2242 N N . LEU B 1 118 ? -0.422 -20.031 -15.297 1 85.06 118 LEU B N 1
ATOM 2243 C CA . LEU B 1 118 ? -1.231 -21.25 -15.406 1 85.06 118 LEU B CA 1
ATOM 2244 C C . LEU B 1 118 ? -2.273 -21.094 -16.516 1 85.06 118 LEU B C 1
ATOM 2246 O O . LEU B 1 118 ? -3.035 -22.031 -16.781 1 85.06 118 LEU B O 1
ATOM 2250 N N . GLY B 1 119 ? -2.439 -19.969 -17.094 1 80.06 119 GLY B N 1
ATOM 2251 C CA . GLY B 1 119 ? -3.541 -19.578 -17.969 1 80.06 119 GLY B CA 1
ATOM 2252 C C . GLY B 1 119 ? -3.918 -20.656 -18.969 1 80.06 119 GLY B C 1
ATOM 2253 O O . GLY B 1 119 ? -5.098 -20.953 -19.141 1 80.06 119 GLY B O 1
ATOM 2254 N N . ASP B 1 120 ? -3.029 -21.328 -19.562 1 82.38 120 ASP B N 1
ATOM 2255 C CA . ASP B 1 120 ? -3.352 -22.375 -20.531 1 82.38 120 ASP B CA 1
ATOM 2256 C C . ASP B 1 120 ? -3.867 -23.641 -19.828 1 82.38 120 ASP B C 1
ATOM 2258 O O . ASP B 1 120 ? -4.652 -24.391 -20.391 1 82.38 120 ASP B O 1
ATOM 2262 N N . ASP B 1 121 ? -3.508 -23.781 -18.594 1 83.38 121 ASP B N 1
ATOM 2263 C CA . ASP B 1 121 ? -3.861 -24.984 -17.844 1 83.38 121 ASP B CA 1
ATOM 2264 C C . ASP B 1 121 ? -5.086 -24.734 -16.969 1 83.38 121 ASP B C 1
ATOM 2266 O O . ASP B 1 121 ? -5.625 -25.656 -16.359 1 83.38 121 ASP B O 1
ATOM 2270 N N . LEU B 1 122 ? -5.469 -23.5 -16.922 1 88.12 122 LEU B N 1
ATOM 2271 C CA . LEU B 1 122 ? -6.609 -23.156 -16.078 1 88.12 122 LEU B CA 1
ATOM 2272 C C . LEU B 1 122 ? -7.922 -23.469 -16.797 1 88.12 122 LEU B C 1
ATOM 2274 O O . LEU B 1 122 ? -8.062 -23.219 -17.984 1 88.12 122 LEU B O 1
ATOM 2278 N N . SER B 1 123 ? -8.82 -24.031 -16.109 1 91.12 123 SER B N 1
ATOM 2279 C CA . SER B 1 123 ? -10.172 -24.219 -16.625 1 91.12 123 SER B CA 1
ATOM 2280 C C . SER B 1 123 ? -10.898 -22.891 -16.766 1 91.12 123 SER B C 1
ATOM 2282 O O . SER B 1 123 ? -10.453 -21.875 -16.234 1 91.12 123 SER B O 1
ATOM 2284 N N . SER B 1 124 ? -11.945 -22.875 -17.5 1 92.06 124 SER B N 1
ATOM 2285 C CA . SER B 1 124 ? -12.742 -21.672 -17.672 1 92.06 124 SER B CA 1
ATOM 2286 C C . SER B 1 124 ? -13.258 -21.156 -16.328 1 92.06 124 SER B C 1
ATOM 2288 O O . SER B 1 124 ? -13.297 -19.953 -16.094 1 92.06 124 SER B O 1
ATOM 2290 N N . LYS B 1 125 ? -13.656 -22.016 -15.477 1 93.44 125 LYS B N 1
ATOM 2291 C CA . LYS B 1 125 ? -14.188 -21.656 -14.164 1 93.44 125 LYS B CA 1
ATOM 2292 C C . LYS B 1 125 ? -13.109 -21.031 -13.289 1 93.44 125 LYS B C 1
ATOM 2294 O O . LYS B 1 125 ? -13.375 -20.062 -12.57 1 93.44 125 LYS B O 1
ATOM 2299 N N . SER B 1 126 ? -11.93 -21.641 -13.32 1 92.75 126 SER B N 1
ATOM 2300 C CA . SER B 1 126 ? -10.805 -21.078 -12.562 1 92.75 126 SER B CA 1
ATOM 2301 C C . SER B 1 126 ? -10.445 -19.688 -13.062 1 92.75 126 SER B C 1
ATOM 2303 O O . SER B 1 126 ? -10.094 -18.812 -12.266 1 92.75 126 SER B O 1
ATOM 2305 N N . LYS B 1 127 ? -10.531 -19.5 -14.344 1 94.5 127 LYS B N 1
ATOM 2306 C CA . LYS B 1 127 ? -10.258 -18.172 -14.906 1 94.5 127 LYS B CA 1
ATOM 2307 C C . LYS B 1 127 ? -11.281 -17.156 -14.43 1 94.5 127 LYS B C 1
ATOM 2309 O O . LYS B 1 127 ? -10.93 -16.016 -14.109 1 94.5 127 LYS B O 1
ATOM 2314 N N . LYS B 1 128 ? -12.539 -17.562 -14.461 1 94.38 128 LYS B N 1
ATOM 2315 C CA . LYS B 1 128 ? -13.594 -16.672 -13.969 1 94.38 128 LYS B CA 1
ATOM 2316 C C . LYS B 1 128 ? -13.398 -16.344 -12.492 1 94.38 128 LYS B C 1
ATOM 2318 O O . LYS B 1 128 ? -13.672 -15.227 -12.055 1 94.38 128 LYS B O 1
ATOM 2323 N N . PHE B 1 129 ? -12.984 -17.328 -11.719 1 96.38 129 PHE B N 1
ATOM 2324 C CA . PHE B 1 129 ? -12.672 -17.156 -10.305 1 96.38 129 PHE B CA 1
ATOM 2325 C C . PHE B 1 129 ? -11.617 -16.062 -10.109 1 96.38 129 PHE B C 1
ATOM 2327 O O . PHE B 1 129 ? -11.773 -15.188 -9.258 1 96.38 129 PHE B O 1
ATOM 2334 N N . LEU B 1 130 ? -10.594 -16.078 -10.875 1 96.06 130 LEU B N 1
ATOM 2335 C CA . LEU B 1 130 ? -9.516 -15.094 -10.805 1 96.06 130 LEU B CA 1
ATOM 2336 C C . LEU B 1 130 ? -10 -13.734 -11.305 1 96.06 130 LEU B C 1
ATOM 2338 O O . LEU B 1 130 ? -9.594 -12.695 -10.781 1 96.06 130 LEU B O 1
ATOM 2342 N N . ASP B 1 131 ? -10.867 -13.68 -12.297 1 96.06 131 ASP B N 1
ATOM 2343 C CA . ASP B 1 131 ? -11.422 -12.43 -12.797 1 96.06 131 ASP B CA 1
ATOM 2344 C C . ASP B 1 131 ? -12.273 -11.734 -11.734 1 96.06 131 ASP B C 1
ATOM 2346 O O . ASP B 1 131 ? -12.242 -10.508 -11.609 1 96.06 131 ASP B O 1
ATOM 2350 N N . MET B 1 132 ? -13.039 -12.578 -11.07 1 96.88 132 MET B N 1
ATOM 2351 C CA . MET B 1 132 ? -13.844 -12.023 -9.984 1 96.88 132 MET B CA 1
ATOM 2352 C C . MET B 1 132 ? -12.953 -11.469 -8.875 1 96.88 132 MET B C 1
ATOM 2354 O O . MET B 1 132 ? -13.297 -10.469 -8.242 1 96.88 132 MET B O 1
ATOM 2358 N N . GLY B 1 133 ? -11.898 -12.172 -8.609 1 97.25 133 GLY B N 1
ATOM 2359 C CA . GLY B 1 133 ? -10.898 -11.625 -7.703 1 97.25 133 GLY B CA 1
ATOM 2360 C C . GLY B 1 133 ? -10.359 -10.281 -8.148 1 97.25 133 GLY B C 1
ATOM 2361 O O . GLY B 1 133 ? -10.211 -9.367 -7.336 1 97.25 133 GLY B O 1
ATOM 2362 N N . ASN B 1 134 ? -10.117 -10.086 -9.438 1 97.12 134 ASN B N 1
ATOM 2363 C CA . ASN B 1 134 ? -9.648 -8.82 -10 1 97.12 134 ASN B CA 1
ATOM 2364 C C . ASN B 1 134 ? -10.695 -7.723 -9.852 1 97.12 134 ASN B C 1
ATOM 2366 O O . ASN B 1 134 ? -10.359 -6.57 -9.578 1 97.12 134 ASN B O 1
ATOM 2370 N N . ILE B 1 135 ? -11.875 -8.109 -10.148 1 98 135 ILE B N 1
ATOM 2371 C CA . ILE B 1 135 ? -12.945 -7.129 -9.984 1 98 135 ILE B CA 1
ATOM 2372 C C . ILE B 1 135 ? -13.016 -6.672 -8.531 1 98 135 ILE B C 1
ATOM 2374 O O . ILE B 1 135 ? -13.102 -5.477 -8.25 1 98 135 ILE B O 1
ATOM 2378 N N . SER B 1 136 ? -12.953 -7.625 -7.59 1 98.62 136 SER B N 1
ATOM 2379 C CA . SER B 1 136 ? -12.953 -7.293 -6.168 1 98.62 136 SER B CA 1
ATOM 2380 C C . SER B 1 136 ? -11.773 -6.395 -5.809 1 98.62 136 SER B C 1
ATOM 2382 O O . SER B 1 136 ? -11.938 -5.406 -5.09 1 98.62 136 SER B O 1
ATOM 2384 N N . ALA B 1 137 ? -10.578 -6.715 -6.285 1 98.38 137 ALA B N 1
ATOM 2385 C CA . ALA B 1 137 ? -9.398 -5.891 -6.055 1 98.38 137 ALA B CA 1
ATOM 2386 C C . ALA B 1 137 ? -9.578 -4.496 -6.648 1 98.38 137 ALA B C 1
ATOM 2388 O O . ALA B 1 137 ? -9.102 -3.508 -6.086 1 98.38 137 ALA B O 1
ATOM 2389 N N . GLY B 1 138 ? -10.195 -4.418 -7.816 1 98.56 138 GLY B N 1
ATOM 2390 C CA . GLY B 1 138 ? -10.492 -3.129 -8.422 1 98.56 138 GLY B CA 1
ATOM 2391 C C . GLY B 1 138 ? -11.406 -2.268 -7.562 1 98.56 138 GLY B C 1
ATOM 2392 O O . GLY B 1 138 ? -11.195 -1.06 -7.445 1 98.56 138 GLY B O 1
ATOM 2393 N N . ILE B 1 139 ? -12.391 -2.867 -6.992 1 98.81 139 ILE B N 1
ATOM 2394 C CA . ILE B 1 139 ? -13.297 -2.145 -6.105 1 98.81 139 ILE B CA 1
ATOM 2395 C C . ILE B 1 139 ? -12.555 -1.727 -4.836 1 98.81 139 ILE B C 1
ATOM 2397 O O . ILE B 1 139 ? -12.773 -0.628 -4.32 1 98.81 139 ILE B O 1
ATOM 2401 N N . LEU B 1 140 ? -11.703 -2.615 -4.324 1 98.88 140 LEU B N 1
ATOM 2402 C CA . LEU B 1 140 ? -10.836 -2.262 -3.209 1 98.88 140 LEU B CA 1
ATOM 2403 C C . LEU B 1 140 ? -9.977 -1.049 -3.555 1 98.88 140 LEU B C 1
ATOM 2405 O O . LEU B 1 140 ? -9.734 -0.191 -2.701 1 98.88 140 LEU B O 1
ATOM 2409 N N . LEU B 1 141 ? -9.492 -0.962 -4.773 1 98.81 141 LEU B N 1
ATOM 2410 C CA . LEU B 1 141 ? -8.711 0.176 -5.25 1 98.81 141 LEU B CA 1
ATOM 2411 C C . LEU B 1 141 ? -9.523 1.465 -5.16 1 98.81 141 LEU B C 1
ATOM 2413 O O . LEU B 1 141 ? -9 2.512 -4.777 1 98.81 141 LEU B O 1
ATOM 2417 N N . VAL B 1 142 ? -10.742 1.364 -5.531 1 98.69 142 VAL B N 1
ATOM 2418 C CA . VAL B 1 142 ? -11.617 2.525 -5.426 1 98.69 142 VAL B CA 1
ATOM 2419 C C . VAL B 1 142 ? -11.695 2.984 -3.973 1 98.69 142 VAL B C 1
ATOM 2421 O O . VAL B 1 142 ? -11.594 4.18 -3.684 1 98.69 142 VAL B O 1
ATOM 2424 N N . GLY B 1 143 ? -11.922 2.018 -3.035 1 98.81 143 GLY B N 1
ATOM 2425 C CA . GLY B 1 143 ? -11.914 2.338 -1.616 1 98.81 143 GLY B CA 1
ATOM 2426 C C . GLY B 1 143 ? -10.602 2.934 -1.147 1 98.81 143 GLY B C 1
ATOM 2427 O O . GLY B 1 143 ? -10.594 3.881 -0.359 1 98.81 143 GLY B O 1
ATOM 2428 N N . PHE B 1 144 ? -9.516 2.457 -1.652 1 98.88 144 PHE B N 1
ATOM 2429 C CA . PHE B 1 144 ? -8.188 2.957 -1.315 1 98.88 144 PHE B CA 1
ATOM 2430 C C . PHE B 1 144 ? -8.031 4.406 -1.759 1 98.88 144 PHE B C 1
ATOM 2432 O O . PHE B 1 144 ? -7.535 5.242 -0.999 1 98.88 144 PHE B O 1
ATOM 2439 N N . VAL B 1 145 ? -8.406 4.68 -2.967 1 98.62 145 VAL B N 1
ATOM 2440 C CA . VAL B 1 145 ? -8.273 6.039 -3.477 1 98.62 145 VAL B CA 1
ATOM 2441 C C . VAL B 1 145 ? -9.078 7 -2.605 1 98.62 145 VAL B C 1
ATOM 2443 O O . VAL B 1 145 ? -8.602 8.086 -2.258 1 98.62 145 VAL B O 1
ATOM 2446 N N . SER B 1 146 ? -10.258 6.59 -2.271 1 98.62 146 SER B N 1
ATOM 2447 C CA . SER B 1 146 ? -11.078 7.398 -1.374 1 98.62 146 SER B CA 1
ATOM 2448 C C . SER B 1 146 ? -10.391 7.594 -0.028 1 98.62 146 SER B C 1
ATOM 2450 O O . SER B 1 146 ? -10.352 8.711 0.497 1 98.62 146 SER B O 1
ATOM 2452 N N . MET B 1 147 ? -9.812 6.551 0.522 1 98.5 147 MET B N 1
ATOM 2453 C CA . MET B 1 147 ? -9.094 6.625 1.793 1 98.5 147 MET B CA 1
ATOM 2454 C C . MET B 1 147 ? -7.855 7.504 1.669 1 98.5 147 MET B C 1
ATOM 2456 O O . MET B 1 147 ? -7.492 8.203 2.613 1 98.5 147 MET B O 1
ATOM 2460 N N . ALA B 1 148 ? -7.219 7.418 0.54 1 97.62 148 ALA B N 1
ATOM 2461 C CA . ALA B 1 148 ? -6.051 8.266 0.304 1 97.62 148 ALA B CA 1
ATOM 2462 C C . ALA B 1 148 ? -6.434 9.742 0.312 1 97.62 148 ALA B C 1
ATOM 2464 O O . ALA B 1 148 ? -5.68 10.578 0.815 1 97.62 148 ALA B O 1
ATOM 2465 N N . LEU B 1 149 ? -7.531 10.102 -0.193 1 97.12 149 LEU B N 1
ATOM 2466 C CA . LEU B 1 149 ? -8.008 11.477 -0.158 1 97.12 149 LEU B CA 1
ATOM 2467 C C . LEU B 1 149 ? -8.328 11.906 1.27 1 97.12 149 LEU B C 1
ATOM 2469 O O . LEU B 1 149 ? -8.016 13.023 1.674 1 97.12 149 LEU B O 1
ATOM 2473 N N . LEU B 1 150 ? -8.969 10.969 1.969 1 96.81 150 LEU B N 1
ATOM 2474 C CA . LEU B 1 150 ? -9.234 11.234 3.379 1 96.81 150 LEU B CA 1
ATOM 2475 C C . LEU B 1 150 ? -7.938 11.461 4.145 1 96.81 150 LEU B C 1
ATOM 2477 O O . LEU B 1 150 ? -7.879 12.305 5.043 1 96.81 150 LEU B O 1
ATOM 2481 N N . CYS B 1 151 ? -6.984 10.641 3.762 1 94.94 151 CYS B N 1
ATOM 2482 C CA . CYS B 1 151 ? -5.652 10.766 4.348 1 94.94 151 CYS B CA 1
ATOM 2483 C C . CYS B 1 151 ? -5.094 12.164 4.133 1 94.94 151 CYS B C 1
ATOM 2485 O O . CYS B 1 151 ? -4.547 12.766 5.059 1 94.94 151 CYS B O 1
ATOM 2487 N N . ILE B 1 152 ? -5.328 12.758 3.021 1 92.62 152 ILE B N 1
ATOM 2488 C CA . ILE B 1 152 ? -4.863 14.109 2.703 1 92.62 152 ILE B CA 1
ATOM 2489 C C . ILE B 1 152 ? -5.664 15.133 3.506 1 92.62 152 ILE B C 1
ATOM 2491 O O . ILE B 1 152 ? -5.09 16.047 4.09 1 92.62 152 ILE B O 1
ATOM 2495 N N . ILE B 1 153 ? -6.902 14.961 3.574 1 91.75 153 ILE B N 1
ATOM 2496 C CA . ILE B 1 153 ? -7.77 15.898 4.273 1 91.75 153 ILE B CA 1
ATOM 2497 C C . ILE B 1 153 ? -7.449 15.891 5.766 1 91.75 153 ILE B C 1
ATOM 2499 O O . ILE B 1 153 ? -7.332 16.953 6.391 1 91.75 153 ILE B O 1
ATOM 2503 N N . SER B 1 154 ? -7.305 14.695 6.309 1 90.56 154 SER B N 1
ATOM 2504 C CA . SER B 1 154 ? -7.012 14.602 7.734 1 90.56 154 SER B CA 1
ATOM 2505 C C . SER B 1 154 ? -5.66 15.227 8.062 1 90.56 154 SER B C 1
ATOM 2507 O O . SER B 1 154 ? -5.477 15.781 9.148 1 90.56 154 SER B O 1
ATOM 2509 N N . SER B 1 155 ? -4.742 15.133 7.18 1 88.88 155 SER B N 1
ATOM 2510 C CA . SER B 1 155 ? -3.436 15.75 7.379 1 88.88 155 SER B CA 1
ATOM 2511 C C . SER B 1 155 ? -3.537 17.266 7.387 1 88.88 155 SER B C 1
ATOM 2513 O O . SER B 1 155 ? -2.877 17.938 8.188 1 88.88 155 SER B O 1
ATOM 2515 N N . ASN B 1 156 ? -4.406 17.797 6.598 1 84.69 156 ASN B N 1
ATOM 2516 C CA . ASN B 1 156 ? -4.566 19.25 6.512 1 84.69 156 ASN B CA 1
ATOM 2517 C C . ASN B 1 156 ? -5.363 19.797 7.691 1 84.69 156 ASN B C 1
ATOM 2519 O O . ASN B 1 156 ? -5.086 20.891 8.172 1 84.69 156 ASN B O 1
ATOM 2523 N N . ARG B 1 157 ? -6.293 19.125 8.133 1 78.31 157 ARG B N 1
ATOM 2524 C CA . ARG B 1 157 ? -7.121 19.547 9.258 1 78.31 157 ARG B CA 1
ATOM 2525 C C . ARG B 1 157 ? -6.305 19.625 10.539 1 78.31 157 ARG B C 1
ATOM 2527 O O . ARG B 1 157 ? -6.512 20.516 11.367 1 78.31 157 ARG B O 1
ATOM 2534 N N . ARG B 1 158 ? -5.562 18.656 10.766 1 74.38 158 ARG B N 1
ATOM 2535 C CA . ARG B 1 158 ? -4.727 18.656 11.961 1 74.38 158 ARG B CA 1
ATOM 2536 C C . ARG B 1 158 ? -3.785 19.859 11.969 1 74.38 158 ARG B C 1
ATOM 2538 O O . ARG B 1 158 ? -3.521 20.438 13.031 1 74.38 158 ARG B O 1
ATOM 2545 N N . SER B 1 159 ? -3.287 20.25 10.875 1 64.62 159 SER B N 1
ATOM 2546 C CA . SER B 1 159 ? -2.379 21.375 10.758 1 64.62 159 SER B CA 1
ATOM 2547 C C . SER B 1 159 ? -3.09 22.688 11.07 1 64.62 159 SER B C 1
ATOM 2549 O O . SER B 1 159 ? -2.482 23.625 11.602 1 64.62 159 SER B O 1
ATOM 2551 N N . SER B 1 160 ? -4.352 22.734 10.859 1 61.5 160 SER B N 1
ATOM 2552 C CA . SER B 1 160 ? -5.102 23.953 11.094 1 61.5 160 SER B CA 1
ATOM 2553 C C . SER B 1 160 ? -5.516 24.094 12.555 1 61.5 160 SER B C 1
ATOM 2555 O O . SER B 1 160 ? -5.762 25.203 13.039 1 61.5 160 SER B O 1
ATOM 2557 N N . SER B 1 161 ? -5.691 23.047 13.289 1 54.69 161 SER B N 1
ATOM 2558 C CA . SER B 1 161 ? -6.195 23.094 14.656 1 54.69 161 SER B CA 1
ATOM 2559 C C . SER B 1 161 ? -5.055 23.219 15.664 1 54.69 161 SER B C 1
ATOM 2561 O O . SER B 1 161 ? -5.266 23.656 16.797 1 54.69 161 SER B O 1
ATOM 2563 N N . SER B 1 162 ? -3.998 22.547 15.672 1 50.78 162 SER B N 1
ATOM 2564 C CA . SER B 1 162 ? -3.049 22.391 16.766 1 50.78 162 SER B CA 1
ATOM 2565 C C . SER B 1 162 ? -2.055 23.547 16.797 1 50.78 162 SER B C 1
ATOM 2567 O O . SER B 1 162 ? -1.124 23.594 15.992 1 50.78 162 SER B O 1
ATOM 2569 N N . PRO B 1 163 ? -2.496 24.844 17.125 1 42.28 163 PRO B N 1
ATOM 2570 C CA . PRO B 1 163 ? -1.356 25.609 17.656 1 42.28 163 PRO B CA 1
ATOM 2571 C C . PRO B 1 163 ? -0.546 24.812 18.688 1 42.28 163 PRO B C 1
ATOM 2573 O O . PRO B 1 163 ? 0.184 25.406 19.484 1 42.28 163 PRO B O 1
ATOM 2576 N N . ILE B 1 164 ? -0.728 23.609 18.891 1 39.09 164 ILE B N 1
ATOM 2577 C CA . ILE B 1 164 ? -0.188 23.062 20.125 1 39.09 164 ILE B CA 1
ATOM 2578 C C . ILE B 1 164 ? 1.273 23.469 20.281 1 39.09 164 ILE B C 1
ATOM 2580 O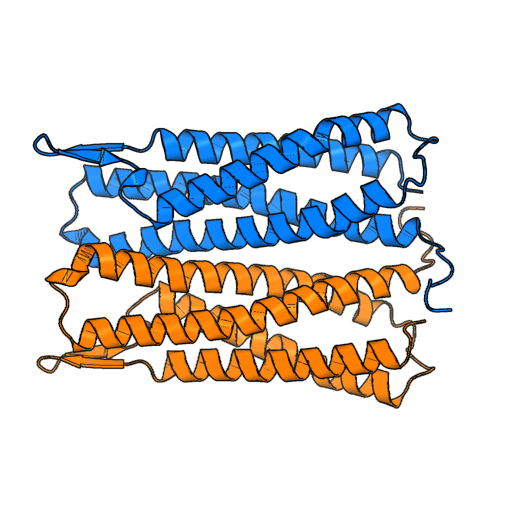 O . ILE B 1 164 ? 2.035 23.469 19.312 1 39.09 164 ILE B O 1
ATOM 2584 N N . LYS B 1 165 ? 1.621 24.234 21.422 1 39.75 165 LYS B N 1
ATOM 2585 C CA . LYS B 1 165 ? 2.881 24.234 22.156 1 39.75 165 LYS B CA 1
ATOM 2586 C C . LYS B 1 165 ? 3.555 22.859 22.094 1 39.75 165 LYS B C 1
ATOM 2588 O O . LYS B 1 165 ? 2.971 21.859 22.5 1 39.75 165 LYS B O 1
ATOM 2593 N N . GLY B 1 166 ? 4.227 22.438 21.156 1 33.84 166 GLY B N 1
ATOM 2594 C CA . GLY B 1 166 ? 5.012 21.219 21.047 1 33.84 166 GLY B CA 1
ATOM 2595 C C . GLY B 1 166 ? 5.387 20.641 22.406 1 33.84 166 GLY B C 1
ATOM 2596 O O . GLY B 1 166 ? 5.684 21.375 23.344 1 33.84 166 GLY B O 1
ATOM 2597 N N . PHE B 1 167 ? 4.723 19.438 22.734 1 30.59 167 PHE B N 1
ATOM 2598 C CA . PHE B 1 167 ? 5.238 18.766 23.922 1 30.59 167 PHE B CA 1
ATOM 2599 C C . PHE B 1 167 ? 6.742 18.969 24.047 1 30.59 167 PHE B C 1
ATOM 2601 O O . PHE B 1 167 ? 7.328 18.672 25.094 1 30.59 167 PHE B O 1
ATOM 2608 N N . PHE B 1 168 ? 7.387 18.953 22.875 1 28.62 168 PHE B N 1
ATOM 2609 C CA . PHE B 1 168 ? 8.828 19.062 23.062 1 28.62 168 PHE B CA 1
ATOM 2610 C C . PHE B 1 168 ? 9.234 20.516 23.312 1 28.62 168 PHE B C 1
ATOM 2612 O O . PHE B 1 168 ? 10.422 20.844 23.281 1 28.62 168 PHE B O 1
ATOM 2619 N N . ASN B 1 169 ? 8.391 21.406 23.406 1 23.14 169 ASN B N 1
ATOM 2620 C CA . ASN B 1 169 ? 8.977 22.578 24.047 1 23.14 169 ASN B CA 1
ATOM 2621 C C . ASN B 1 169 ? 9.047 22.422 25.562 1 23.14 169 ASN B C 1
ATOM 2623 O O . ASN B 1 169 ? 8.078 22 26.188 1 23.14 169 ASN B O 1
#

Organism: Sesamum indicum (NCBI:txid4182)